Protein AF-Q3XXW0-F1 (afdb_monomer)

Organism: Enterococcus faecium (strain ATCC BAA-472 / TX0016 / DO) (NCBI:txid333849)

Solvent-accessible surface area (backbone atoms only — not comparable to full-atom values): 14722 Å² total; per-residue (Å²): 112,67,69,59,52,51,51,53,51,50,47,52,49,51,52,53,51,59,71,73,43,53,69,71,55,45,48,54,50,40,46,45,45,63,73,66,60,41,94,68,53,74,64,48,50,52,50,51,53,49,51,51,50,45,66,56,52,49,73,42,48,86,51,53,53,40,76,40,94,87,40,96,52,30,40,33,39,80,73,38,35,37,38,54,45,72,50,100,80,70,26,44,37,36,21,41,35,65,72,49,75,48,84,87,55,83,72,75,69,42,67,37,39,40,35,30,76,89,78,33,35,35,47,61,41,50,76,50,54,54,48,51,51,36,36,34,75,67,69,57,41,36,51,72,67,57,53,52,53,48,51,53,52,50,39,46,34,56,54,49,36,43,75,76,64,32,45,71,56,95,46,56,62,53,37,89,43,49,34,75,45,78,47,77,26,92,42,65,77,49,70,70,62,52,50,53,43,46,54,52,23,75,72,34,94,62,32,42,71,46,76,77,52,100,52,32,36,40,36,41,37,62,83,67,18,35,38,36,44,30,55,47,102,81,52,28,23,31,37,42,41,34,36,45,83,44,54,34,19,55,64,61,49,38,69,76,40,54,78,57,40,65,61,70,48,70,85,129

Foldseek 3Di:
DVVVVVLVVVLVVLLVCLVVDDQVVLLVVCCQCPVVVHDDDPSSVLSSVVSNVCLLLVLLVVQPWDQDPVDSQWIDGVFWIWGWDQDPNRWIWIWIGGQWPDPVDDDDTHRFWTADSPVLEIEGDQVSVLVVLCCVQAVVRDDLVSLVVVLVSVLVSVVSSVVSVHDYPDHLSHLPWWDWDKDWAPDADDPVLVVLLCVVQVVDPQWDWDDPDPFWIKIAHHPRWIKIWGQDPVRITMITTTPDGGRDGNSRVCSVVVSCSVSHDHDD

Nearest PDB structures (foldseek):
  3c6k-assembly1_A  TM=5.118E-01  e=8.379E-02  Homo sapiens
  3c6m-assembly1_B  TM=4.855E-01  e=1.037E-01  Homo sapiens
  3c6k-assembly1_B  TM=5.220E-01  e=1.764E-01  Homo sapiens
  3c6k-assembly2_D  TM=5.175E-01  e=1.673E-01  Homo sapiens
  3c6k-assembly2_C  TM=4.961E-01  e=2.848E-01  Homo sapiens

Mean predicted aligned error: 6.27 Å

Radius of gyration: 22.6 Å; Cα contacts (8 Å, |Δi|>4): 428; chains: 1; bounding box: 58×38×69 Å

Structure (mmCIF, N/CA/C/O backbone):
data_AF-Q3XXW0-F1
#
_entry.id   AF-Q3XXW0-F1
#
loop_
_atom_site.group_PDB
_atom_site.id
_atom_site.type_symbol
_atom_site.label_atom_id
_atom_site.label_alt_id
_atom_site.label_comp_id
_atom_site.label_asym_id
_atom_site.label_entity_id
_atom_site.label_seq_id
_atom_site.pdbx_PDB_ins_code
_atom_site.Cartn_x
_atom_site.Cartn_y
_atom_site.Cartn_z
_atom_site.occupancy
_atom_site.B_iso_or_equiv
_atom_site.auth_seq_id
_atom_site.auth_comp_id
_atom_site.auth_asym_id
_atom_site.auth_atom_id
_atom_site.pdbx_PDB_model_num
ATOM 1 N N . MET A 1 1 ? 33.401 11.720 -34.531 1.00 59.56 1 MET A N 1
ATOM 2 C CA . MET A 1 1 ? 32.291 12.559 -35.043 1.00 59.56 1 MET A CA 1
ATOM 3 C C . MET A 1 1 ? 31.162 11.710 -35.613 1.00 59.56 1 MET A C 1
ATOM 5 O O . MET A 1 1 ? 30.041 11.933 -35.193 1.00 59.56 1 MET A O 1
ATOM 9 N N . ILE A 1 2 ? 31.424 10.728 -36.491 1.00 62.56 2 ILE A N 1
ATOM 10 C CA . ILE A 1 2 ? 30.373 9.823 -37.010 1.00 62.56 2 ILE A CA 1
ATOM 11 C C . ILE A 1 2 ? 29.847 8.875 -35.916 1.00 62.56 2 ILE A C 1
ATOM 13 O O . ILE A 1 2 ? 28.652 8.873 -35.663 1.00 62.56 2 ILE A O 1
ATOM 17 N N . GLU A 1 3 ? 30.727 8.191 -35.178 1.00 67.12 3 GLU A N 1
ATOM 18 C CA . GLU A 1 3 ? 30.331 7.277 -34.083 1.00 67.12 3 GLU A CA 1
ATOM 19 C C . GLU A 1 3 ? 29.505 7.963 -32.978 1.00 67.12 3 GLU A C 1
ATOM 21 O O . GLU A 1 3 ? 28.575 7.384 -32.428 1.00 67.12 3 GLU A O 1
ATOM 26 N N . THR A 1 4 ? 29.808 9.227 -32.669 1.00 69.12 4 THR A N 1
ATOM 27 C CA . THR A 1 4 ? 29.069 10.018 -31.671 1.00 69.12 4 THR A CA 1
ATOM 28 C C . THR A 1 4 ? 27.653 10.348 -32.152 1.00 69.12 4 THR A C 1
ATOM 30 O O . THR A 1 4 ? 26.703 10.226 -31.389 1.00 69.12 4 THR A O 1
ATOM 33 N N . ALA A 1 5 ? 27.500 10.705 -33.431 1.00 71.38 5 ALA A N 1
ATOM 34 C CA . ALA A 1 5 ? 26.196 10.966 -34.037 1.00 71.38 5 ALA A CA 1
ATOM 35 C C . ALA A 1 5 ? 25.366 9.680 -34.209 1.00 71.38 5 ALA A C 1
ATOM 37 O O . ALA A 1 5 ? 24.144 9.712 -34.083 1.00 71.38 5 ALA A O 1
ATOM 38 N N . GLU A 1 6 ? 26.015 8.541 -34.467 1.00 70.94 6 GLU A N 1
ATOM 39 C CA . GLU A 1 6 ? 25.359 7.229 -34.520 1.00 70.94 6 GLU A CA 1
ATOM 40 C C . GLU A 1 6 ? 24.856 6.784 -33.142 1.00 70.94 6 GLU A C 1
ATOM 42 O O . GLU A 1 6 ? 23.725 6.308 -33.042 1.00 70.94 6 GLU A O 1
ATOM 47 N N . ALA A 1 7 ? 25.636 7.007 -32.079 1.00 70.88 7 ALA A N 1
ATOM 48 C CA . ALA A 1 7 ? 25.212 6.746 -30.704 1.00 70.88 7 ALA A CA 1
ATOM 49 C C . ALA A 1 7 ? 24.030 7.641 -30.282 1.00 70.88 7 ALA A C 1
ATOM 51 O O . ALA A 1 7 ? 23.041 7.146 -29.747 1.00 70.88 7 ALA A O 1
ATOM 52 N N . GLU A 1 8 ? 24.077 8.941 -30.589 1.00 73.81 8 GLU A N 1
ATOM 53 C CA . GLU A 1 8 ? 22.964 9.863 -30.313 1.00 73.81 8 GLU A CA 1
ATOM 54 C C . GLU A 1 8 ? 21.689 9.494 -31.088 1.00 73.81 8 GLU A C 1
ATOM 56 O O . GLU A 1 8 ? 20.580 9.558 -30.549 1.00 73.81 8 GLU A O 1
ATOM 61 N N . LEU A 1 9 ? 21.826 9.078 -32.352 1.00 75.06 9 LEU A N 1
ATOM 62 C CA . LEU A 1 9 ? 20.697 8.630 -33.165 1.00 75.06 9 LEU A CA 1
ATOM 63 C C . LEU A 1 9 ? 20.105 7.315 -32.640 1.00 75.06 9 LEU A C 1
ATOM 65 O O . LEU A 1 9 ? 18.882 7.160 -32.645 1.00 75.06 9 LEU A O 1
ATOM 69 N N . ALA A 1 10 ? 20.943 6.383 -32.183 1.00 75.12 10 ALA A N 1
ATOM 70 C CA . ALA A 1 10 ? 20.501 5.148 -31.542 1.00 75.12 10 ALA A CA 1
ATOM 71 C C . ALA A 1 10 ? 19.725 5.436 -30.246 1.00 75.12 10 ALA A C 1
ATOM 73 O O . ALA A 1 10 ? 18.640 4.891 -30.058 1.00 75.12 10 ALA A O 1
ATOM 74 N N . ASP A 1 11 ? 20.198 6.375 -29.423 1.00 78.31 11 ASP A N 1
ATOM 75 C CA . ASP A 1 11 ? 19.511 6.818 -28.201 1.00 78.31 11 ASP A CA 1
ATOM 76 C C . ASP A 1 11 ? 18.164 7.497 -28.479 1.00 78.31 11 ASP A C 1
ATOM 78 O O . ASP A 1 11 ? 17.213 7.369 -27.703 1.00 78.31 11 ASP A O 1
ATOM 82 N N . LEU A 1 12 ? 18.063 8.267 -29.565 1.00 79.19 12 LEU A N 1
ATOM 83 C CA . LEU A 1 12 ? 16.797 8.875 -29.984 1.00 79.19 12 LEU A CA 1
ATOM 84 C C . LEU A 1 12 ? 15.800 7.827 -30.481 1.00 79.19 12 LEU A C 1
ATOM 86 O O . LEU A 1 12 ? 14.616 7.921 -30.159 1.00 79.19 12 LEU A O 1
ATOM 90 N N . ARG A 1 13 ? 16.271 6.827 -31.235 1.00 79.00 13 ARG A N 1
ATOM 91 C CA . ARG A 1 13 ? 15.440 5.705 -31.691 1.00 79.00 13 ARG A CA 1
ATOM 92 C C . ARG A 1 13 ? 14.937 4.886 -30.512 1.00 79.00 13 ARG A C 1
ATOM 94 O O . ARG A 1 13 ? 13.734 4.736 -30.376 1.00 79.00 13 ARG A O 1
ATOM 101 N N . MET A 1 14 ? 15.829 4.500 -29.604 1.00 80.94 14 MET A N 1
ATOM 102 C CA . MET A 1 14 ? 15.465 3.745 -28.409 1.00 80.94 14 MET A CA 1
ATOM 103 C C . MET A 1 14 ? 14.415 4.471 -27.565 1.00 80.94 14 MET A C 1
ATOM 105 O O . MET A 1 14 ? 13.436 3.867 -27.148 1.00 80.94 14 MET A O 1
ATOM 109 N N . ARG A 1 15 ? 14.573 5.780 -27.334 1.00 80.12 15 ARG A N 1
ATOM 110 C CA . ARG A 1 15 ? 13.571 6.559 -26.588 1.00 80.12 15 ARG A CA 1
ATOM 111 C C . ARG A 1 15 ? 12.221 6.595 -27.285 1.00 80.12 15 ARG A C 1
ATOM 113 O O . ARG A 1 15 ? 11.202 6.490 -26.614 1.00 80.12 15 ARG A O 1
ATOM 120 N N . LYS A 1 16 ? 12.213 6.752 -28.608 1.00 82.62 16 LYS A N 1
ATOM 121 C CA . LYS A 1 16 ? 10.976 6.698 -29.383 1.00 82.62 16 LYS A CA 1
ATOM 122 C C . LYS A 1 16 ? 10.308 5.329 -29.234 1.00 82.62 16 LYS A C 1
ATOM 124 O O . LYS A 1 16 ? 9.120 5.284 -28.939 1.00 82.62 16 LYS A O 1
ATOM 129 N N . ASP A 1 17 ? 11.078 4.258 -29.377 1.00 83.19 17 ASP A N 1
ATOM 130 C CA . ASP A 1 17 ? 10.570 2.893 -29.271 1.00 83.19 17 ASP A CA 1
ATOM 131 C C . ASP A 1 17 ? 9.980 2.647 -27.871 1.00 83.19 17 ASP A C 1
ATOM 133 O O . ASP A 1 17 ? 8.849 2.196 -27.764 1.00 83.19 17 ASP A O 1
ATOM 137 N N . LEU A 1 18 ? 10.665 3.070 -26.799 1.00 86.88 18 LEU A N 1
ATOM 138 C CA . LEU A 1 18 ? 10.171 2.950 -25.419 1.00 86.88 18 LEU A CA 1
ATOM 139 C C . LEU A 1 18 ? 8.874 3.731 -25.146 1.00 86.88 18 LEU A C 1
ATOM 141 O O . LEU A 1 18 ? 8.065 3.285 -24.340 1.00 86.88 18 LEU A O 1
ATOM 145 N N . ILE A 1 19 ? 8.671 4.888 -25.786 1.00 84.12 19 ILE A N 1
ATOM 146 C CA . ILE A 1 19 ? 7.424 5.669 -25.662 1.00 84.12 19 ILE A CA 1
ATOM 147 C C . ILE A 1 19 ? 6.246 4.935 -26.307 1.00 84.12 19 ILE A C 1
ATOM 149 O O . ILE A 1 19 ? 5.112 5.056 -25.846 1.00 84.12 19 ILE A O 1
ATOM 153 N N . GLU A 1 20 ? 6.507 4.238 -27.411 1.00 86.12 20 GLU A N 1
ATOM 154 C CA . GLU A 1 20 ? 5.498 3.510 -28.180 1.00 86.12 20 GLU A CA 1
ATOM 155 C C . GLU A 1 20 ? 5.258 2.094 -27.624 1.00 86.12 20 GLU A C 1
ATOM 157 O O . GLU A 1 20 ? 4.250 1.476 -27.971 1.00 86.12 20 GLU A O 1
ATOM 162 N N . SER A 1 21 ? 6.146 1.613 -26.747 1.00 88.38 21 SER A N 1
ATOM 163 C CA . SER A 1 21 ? 6.075 0.290 -26.136 1.00 88.38 21 SER A CA 1
ATOM 164 C C . SER A 1 21 ? 4.887 0.118 -25.191 1.00 88.38 21 SER A C 1
ATOM 166 O O . SER A 1 21 ? 4.587 0.976 -24.358 1.00 88.38 21 SER A O 1
ATOM 168 N N . ASP A 1 22 ? 4.260 -1.053 -25.257 1.00 91.56 22 ASP A N 1
ATOM 169 C CA . ASP A 1 22 ? 3.375 -1.526 -24.199 1.00 91.56 22 ASP A CA 1
ATOM 170 C C . ASP A 1 22 ? 4.163 -2.134 -23.023 1.00 91.56 22 ASP A C 1
ATOM 172 O O . ASP A 1 22 ? 5.391 -2.260 -23.045 1.00 91.56 22 ASP A O 1
ATOM 176 N N . PHE A 1 23 ? 3.459 -2.487 -21.944 1.00 94.06 23 PHE A N 1
ATOM 177 C CA . PHE A 1 23 ? 4.113 -3.014 -20.747 1.00 94.06 23 PHE A CA 1
ATOM 178 C C . PHE A 1 23 ? 4.921 -4.308 -21.000 1.00 94.06 23 PHE A C 1
ATOM 180 O O . PHE A 1 23 ? 6.062 -4.364 -20.544 1.00 94.06 23 PHE A O 1
ATOM 187 N N . PRO A 1 24 ? 4.422 -5.318 -21.745 1.00 95.31 24 PRO A N 1
ATOM 188 C CA . PRO A 1 24 ? 5.228 -6.479 -22.133 1.00 95.31 24 PRO A CA 1
ATOM 189 C C . PRO A 1 24 ? 6.547 -6.127 -22.834 1.00 95.31 24 PRO A C 1
ATOM 191 O O . PRO A 1 24 ? 7.583 -6.695 -22.497 1.00 95.31 24 PRO A O 1
ATOM 194 N N . GLN A 1 25 ? 6.538 -5.166 -23.760 1.00 95.06 25 GLN A N 1
ATOM 195 C CA . GLN A 1 25 ? 7.753 -4.722 -24.455 1.00 95.06 25 GLN A CA 1
ATOM 196 C C . GLN A 1 25 ? 8.727 -3.984 -23.524 1.00 95.06 25 GLN A C 1
ATOM 198 O O . GLN A 1 25 ? 9.949 -4.133 -23.637 1.00 95.06 25 GLN A O 1
ATOM 203 N N . LEU A 1 26 ? 8.202 -3.201 -22.576 1.00 95.75 26 LEU A N 1
ATOM 204 C CA . LEU A 1 26 ? 9.014 -2.581 -21.528 1.00 95.75 26 LEU A CA 1
ATOM 205 C C . LEU A 1 26 ? 9.624 -3.631 -20.592 1.00 95.75 26 LEU A C 1
ATOM 207 O O . LEU A 1 26 ? 10.779 -3.483 -20.205 1.00 95.75 26 LEU A O 1
ATOM 211 N N . LEU A 1 27 ? 8.888 -4.695 -20.262 1.00 96.44 27 LEU A N 1
ATOM 212 C CA . LEU A 1 27 ? 9.376 -5.805 -19.442 1.00 96.44 27 LEU A CA 1
ATOM 213 C C . LEU A 1 27 ? 10.477 -6.601 -20.152 1.00 96.44 27 LEU A C 1
ATOM 215 O O . LEU A 1 27 ? 11.505 -6.870 -19.541 1.00 96.44 27 LEU A O 1
ATOM 219 N N . GLU A 1 28 ? 10.318 -6.900 -21.443 1.00 95.69 28 GLU A N 1
ATOM 220 C CA . GLU A 1 28 ? 11.372 -7.527 -22.258 1.00 95.69 28 GLU A CA 1
ATOM 221 C C . GLU A 1 28 ? 12.634 -6.653 -22.303 1.00 95.69 28 GLU A C 1
ATOM 223 O O . GLU A 1 28 ? 13.753 -7.133 -22.121 1.00 95.69 28 GLU A O 1
ATOM 228 N N . SER A 1 29 ? 12.461 -5.340 -22.476 1.00 94.81 29 SER A N 1
ATOM 229 C CA . SER A 1 29 ? 13.576 -4.390 -22.436 1.00 94.81 29 SER A CA 1
ATOM 230 C C . SER A 1 29 ? 14.241 -4.348 -21.055 1.00 94.81 29 SER A C 1
ATOM 232 O O . SER A 1 29 ? 15.465 -4.242 -20.962 1.00 94.81 29 SER A O 1
ATOM 234 N N . TYR A 1 30 ? 13.454 -4.439 -19.980 1.00 95.75 30 TYR A N 1
ATOM 235 C CA . TYR A 1 30 ? 13.954 -4.480 -18.609 1.00 95.75 30 TYR A CA 1
ATOM 236 C C . TYR A 1 30 ? 14.794 -5.733 -18.356 1.00 95.75 30 TYR A C 1
ATOM 238 O O . TYR A 1 30 ? 15.921 -5.624 -17.874 1.00 95.75 30 TYR A O 1
ATOM 246 N N . ASP A 1 31 ? 14.284 -6.904 -18.736 1.00 95.81 31 ASP A N 1
ATOM 247 C CA . ASP A 1 31 ? 15.007 -8.171 -18.638 1.00 95.81 31 ASP A CA 1
ATOM 248 C C . ASP A 1 31 ? 16.344 -8.103 -19.383 1.00 95.81 31 ASP A C 1
ATOM 250 O O . ASP A 1 31 ? 17.412 -8.350 -18.823 1.00 95.81 31 ASP A O 1
ATOM 254 N N . ARG A 1 32 ? 16.306 -7.643 -20.631 1.00 95.00 32 ARG A N 1
ATOM 255 C CA . ARG A 1 32 ? 17.482 -7.542 -21.488 1.00 95.00 32 ARG A CA 1
ATOM 256 C C . ARG A 1 32 ? 18.563 -6.613 -20.927 1.00 95.00 32 ARG A C 1
ATOM 258 O O . ARG A 1 32 ? 19.724 -6.998 -20.813 1.00 95.00 32 ARG A O 1
ATOM 265 N N . PHE A 1 33 ? 18.202 -5.374 -20.604 1.00 94.44 33 PHE A N 1
ATOM 266 C CA . PHE A 1 33 ? 19.184 -4.321 -20.324 1.00 94.44 33 PHE A CA 1
ATOM 267 C C . PHE A 1 33 ? 19.473 -4.106 -18.838 1.00 94.44 33 PHE A C 1
ATOM 269 O O . PHE A 1 33 ? 20.517 -3.548 -18.494 1.00 94.44 33 PHE A O 1
ATOM 276 N N . ILE A 1 34 ? 18.552 -4.488 -17.951 1.00 94.62 34 ILE A N 1
ATOM 277 C CA . ILE A 1 34 ? 18.710 -4.304 -16.505 1.00 94.62 34 ILE A CA 1
ATOM 278 C C . ILE A 1 34 ? 19.104 -5.618 -15.833 1.00 94.62 34 ILE A C 1
ATOM 280 O O . ILE A 1 34 ? 20.075 -5.616 -15.083 1.00 94.62 34 ILE A O 1
ATOM 284 N N . LEU A 1 35 ? 18.395 -6.721 -16.106 1.00 94.31 35 LEU A N 1
ATOM 285 C CA . LEU A 1 35 ? 18.658 -8.009 -15.447 1.00 94.31 35 LEU A CA 1
ATOM 286 C C . LEU A 1 35 ? 19.848 -8.747 -16.072 1.00 94.31 35 LEU A C 1
ATOM 288 O O . LEU A 1 35 ? 20.744 -9.180 -15.355 1.00 94.31 35 LEU A O 1
ATOM 292 N N . ASN A 1 36 ? 19.891 -8.833 -17.403 1.00 94.75 36 ASN A N 1
ATOM 293 C CA . ASN A 1 36 ? 20.970 -9.498 -18.142 1.00 94.75 36 ASN A CA 1
ATOM 294 C C . ASN A 1 36 ? 22.166 -8.579 -18.452 1.00 94.75 36 ASN A C 1
ATOM 296 O O . ASN A 1 36 ? 23.120 -9.006 -19.103 1.00 94.75 36 ASN A O 1
ATOM 300 N N . GLU A 1 37 ? 22.115 -7.323 -17.994 1.00 91.12 37 GLU A N 1
ATOM 301 C CA . GLU A 1 37 ? 23.171 -6.313 -18.146 1.00 91.12 37 GLU A CA 1
ATOM 302 C C . GLU A 1 37 ? 23.670 -6.128 -19.594 1.00 91.12 37 GLU A C 1
ATOM 304 O O . GLU A 1 37 ? 24.845 -5.821 -19.828 1.00 91.12 37 GLU A O 1
ATOM 309 N N . GLU A 1 38 ? 22.792 -6.290 -20.594 1.00 92.25 38 GLU A N 1
ATOM 310 C CA . GLU A 1 38 ? 23.179 -6.003 -21.973 1.00 92.25 38 GLU A CA 1
ATOM 311 C C . GLU A 1 38 ? 23.585 -4.528 -22.150 1.00 92.25 38 GLU A C 1
ATOM 313 O O . GLU A 1 38 ? 23.004 -3.636 -21.519 1.00 92.25 38 GLU A O 1
ATOM 318 N N . PRO A 1 39 ? 24.550 -4.230 -23.046 1.00 88.69 39 PRO A N 1
ATOM 319 C CA . PRO A 1 39 ? 24.993 -2.865 -23.279 1.00 88.69 39 PRO A CA 1
ATOM 320 C C . PRO A 1 39 ? 23.841 -1.936 -23.677 1.00 88.69 39 PRO A C 1
ATOM 322 O O . PRO A 1 39 ? 23.173 -2.127 -24.692 1.00 88.69 39 PRO A O 1
ATOM 325 N N . ILE A 1 40 ? 23.669 -0.882 -22.888 1.00 87.81 40 ILE A N 1
ATOM 326 C CA . ILE A 1 40 ? 22.690 0.185 -23.077 1.00 87.81 40 ILE A CA 1
ATOM 327 C C . ILE A 1 40 ? 23.346 1.510 -22.688 1.00 87.81 40 ILE A C 1
ATOM 329 O O . ILE A 1 40 ? 24.187 1.562 -21.786 1.00 87.81 40 ILE A O 1
ATOM 333 N N . SER A 1 41 ? 22.985 2.602 -23.355 1.00 86.56 41 SER A N 1
ATOM 334 C CA . SER A 1 41 ? 23.446 3.925 -22.938 1.00 86.56 41 SER A CA 1
ATOM 335 C C . SER A 1 41 ? 22.855 4.314 -21.580 1.00 86.56 41 SER A C 1
ATOM 337 O O . SER A 1 41 ? 21.763 3.889 -21.196 1.00 86.56 41 SER A O 1
ATOM 339 N N . THR A 1 42 ? 23.544 5.193 -20.849 1.00 86.56 42 THR A N 1
ATOM 340 C CA . THR A 1 42 ? 23.033 5.734 -19.578 1.00 86.56 42 THR A CA 1
ATOM 341 C C . THR A 1 42 ? 21.668 6.405 -19.754 1.00 86.56 42 THR A C 1
ATOM 343 O O . THR A 1 42 ? 20.794 6.277 -18.895 1.00 86.56 42 THR A O 1
ATOM 346 N N . ILE A 1 43 ? 21.470 7.098 -20.881 1.00 84.94 43 ILE A N 1
ATOM 347 C CA . ILE A 1 43 ? 20.212 7.777 -21.204 1.00 84.94 43 ILE A CA 1
ATOM 348 C C . ILE A 1 43 ? 19.122 6.743 -21.486 1.00 84.94 43 ILE A C 1
ATOM 350 O O . ILE A 1 43 ? 18.047 6.841 -20.902 1.00 84.94 43 ILE A O 1
ATOM 354 N N . GLY A 1 44 ? 19.409 5.729 -22.308 1.00 87.94 44 GLY A N 1
ATOM 355 C CA . GLY A 1 44 ? 18.480 4.641 -22.609 1.00 87.94 44 GLY A CA 1
ATOM 356 C C . GLY A 1 44 ? 18.036 3.898 -21.351 1.00 87.94 44 GLY A C 1
ATOM 357 O O . GLY A 1 44 ? 16.840 3.707 -21.146 1.00 87.94 44 GLY A O 1
ATOM 358 N N . LYS A 1 45 ? 18.979 3.573 -20.454 1.00 90.75 45 LYS A N 1
ATOM 359 C CA . LYS A 1 45 ? 18.688 2.950 -19.153 1.00 90.75 45 LYS A CA 1
ATOM 360 C C . LYS A 1 45 ? 17.772 3.825 -18.302 1.00 90.75 45 LYS A C 1
ATOM 362 O O . LYS A 1 45 ? 16.780 3.341 -17.770 1.00 90.75 45 LYS A O 1
ATOM 367 N N . THR A 1 46 ? 18.076 5.119 -18.210 1.00 89.94 46 THR A N 1
ATOM 368 C CA . THR A 1 46 ? 17.258 6.077 -17.450 1.00 89.94 46 THR A CA 1
ATOM 369 C C . THR A 1 46 ? 15.841 6.177 -18.019 1.00 89.94 46 THR A C 1
ATOM 371 O O . THR A 1 46 ? 14.879 6.131 -17.258 1.00 89.94 46 THR A O 1
ATOM 374 N N . SER A 1 47 ? 15.700 6.263 -19.346 1.00 90.44 47 SER A N 1
ATOM 375 C CA . SER A 1 47 ? 14.396 6.313 -20.012 1.00 90.44 47 SER A CA 1
ATOM 376 C C . SER A 1 47 ? 13.604 5.021 -19.838 1.00 90.44 47 SER A C 1
ATOM 378 O O . SER A 1 47 ? 12.420 5.086 -19.535 1.00 90.44 47 SER A O 1
ATOM 380 N N . LEU A 1 48 ? 14.238 3.853 -19.973 1.00 93.50 48 LEU A N 1
ATOM 381 C CA . LEU A 1 48 ? 13.582 2.563 -19.753 1.00 93.50 48 LEU A CA 1
ATOM 382 C C . LEU A 1 48 ? 12.990 2.478 -18.345 1.00 93.50 48 LEU A C 1
ATOM 384 O O . LEU A 1 48 ? 11.808 2.177 -18.197 1.00 93.50 48 LEU A O 1
ATOM 388 N N . ILE A 1 49 ? 13.787 2.805 -17.324 1.00 94.25 49 ILE A N 1
ATOM 389 C CA . ILE A 1 49 ? 13.328 2.805 -15.932 1.00 94.25 49 ILE A CA 1
ATOM 390 C C . ILE A 1 49 ? 12.180 3.805 -15.751 1.00 94.25 49 ILE A C 1
ATOM 392 O O . ILE A 1 49 ? 11.173 3.473 -15.139 1.00 94.25 49 ILE A O 1
ATOM 396 N N . GLU A 1 50 ? 12.297 5.009 -16.3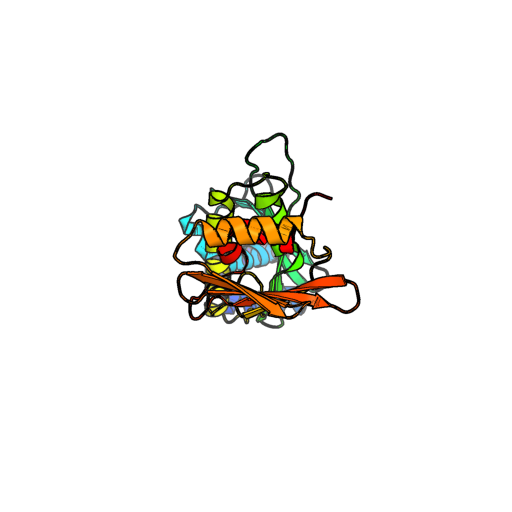11 1.00 92.69 50 GLU A N 1
ATOM 397 C CA . GLU A 1 50 ? 11.251 6.032 -16.238 1.00 92.69 50 GLU A CA 1
ATOM 398 C C . GLU A 1 50 ? 9.920 5.567 -16.841 1.00 92.69 50 GLU A C 1
ATOM 400 O O . GLU A 1 50 ? 8.885 5.705 -16.187 1.00 92.69 50 GLU A O 1
ATOM 405 N N . TYR A 1 51 ? 9.926 5.009 -18.056 1.00 93.19 51 TYR A N 1
ATOM 406 C CA . TYR A 1 51 ? 8.705 4.531 -18.712 1.00 93.19 51 TYR A CA 1
ATOM 407 C C . TYR A 1 51 ? 8.112 3.319 -17.996 1.00 93.19 51 TYR A C 1
ATOM 409 O O . TYR A 1 51 ? 6.899 3.260 -17.795 1.00 93.19 51 TYR A O 1
ATOM 417 N N . PHE A 1 52 ? 8.959 2.397 -17.534 1.00 95.56 52 PHE A N 1
ATOM 418 C CA . PHE A 1 52 ? 8.522 1.256 -16.735 1.00 95.56 52 PHE A CA 1
ATOM 419 C C . PHE A 1 52 ? 7.848 1.718 -15.435 1.00 95.56 52 PHE A C 1
ATOM 421 O O . PHE A 1 52 ? 6.741 1.293 -15.103 1.00 95.56 52 PHE A O 1
ATOM 428 N N . THR A 1 53 ? 8.472 2.660 -14.724 1.00 95.94 53 THR A N 1
ATOM 429 C CA . THR A 1 53 ? 7.895 3.288 -13.537 1.00 95.94 53 THR A CA 1
ATOM 430 C C . THR A 1 53 ? 6.583 4.010 -13.851 1.00 95.94 53 THR A C 1
ATOM 432 O 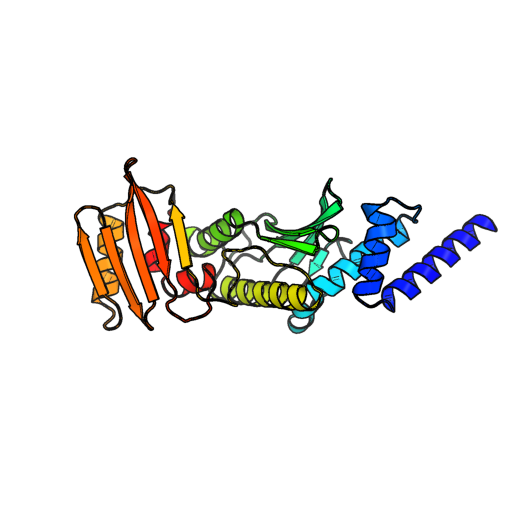O . THR A 1 53 ? 5.619 3.879 -13.095 1.00 95.94 53 THR A O 1
ATOM 435 N N . TYR A 1 54 ? 6.513 4.759 -14.951 1.00 95.62 54 TYR A N 1
ATOM 436 C CA . TYR A 1 54 ? 5.292 5.452 -15.353 1.00 95.62 54 TYR A CA 1
ATOM 437 C C . TYR A 1 54 ? 4.131 4.479 -15.586 1.00 95.62 54 TYR A C 1
ATOM 439 O O . TYR A 1 54 ? 3.036 4.722 -15.082 1.00 95.62 54 TYR A O 1
ATOM 447 N N . GLU A 1 55 ? 4.354 3.359 -16.279 1.00 95.75 55 GLU A N 1
ATOM 448 C CA . GLU A 1 55 ? 3.295 2.371 -16.519 1.00 95.75 55 GLU A CA 1
ATOM 449 C C . GLU A 1 55 ? 2.768 1.746 -15.221 1.00 95.75 55 GLU A C 1
ATOM 451 O O . GLU A 1 55 ? 1.560 1.530 -15.104 1.00 95.75 55 GLU A O 1
ATOM 456 N N . LEU A 1 56 ? 3.622 1.550 -14.208 1.00 97.00 56 LEU A N 1
ATOM 457 C CA . LEU A 1 56 ? 3.191 1.130 -12.869 1.00 97.00 56 LEU A CA 1
ATOM 458 C C . LEU A 1 56 ? 2.369 2.213 -12.151 1.00 97.00 56 LEU A C 1
ATOM 460 O O . LEU A 1 56 ? 1.384 1.902 -11.481 1.00 97.00 56 LEU A O 1
ATOM 464 N N . LEU A 1 57 ? 2.754 3.486 -12.289 1.00 97.44 57 LEU A N 1
ATOM 465 C CA . LEU A 1 57 ? 2.133 4.621 -11.593 1.00 97.44 57 LEU A CA 1
ATOM 466 C C . LEU A 1 57 ? 0.919 5.220 -12.315 1.00 97.44 57 LEU A C 1
ATOM 468 O O . LEU A 1 57 ? 0.194 6.027 -11.730 1.00 97.44 57 LEU A O 1
ATOM 472 N N . LYS A 1 58 ? 0.656 4.803 -13.554 1.00 96.38 58 LYS A N 1
ATOM 473 C CA . LYS A 1 58 ? -0.391 5.306 -14.455 1.00 96.38 58 LYS A CA 1
ATOM 474 C C . LYS A 1 58 ? -1.774 5.532 -13.824 1.00 96.38 58 LYS A C 1
ATOM 476 O O . LYS A 1 58 ? -2.409 6.524 -14.197 1.00 96.38 58 LYS A O 1
ATOM 481 N N . PRO A 1 59 ? -2.265 4.717 -12.866 1.00 97.38 59 PRO A N 1
ATOM 482 C CA . PRO A 1 59 ? -3.540 4.988 -12.197 1.00 97.38 59 PRO A CA 1
ATOM 483 C C . PRO A 1 59 ? -3.604 6.340 -11.476 1.00 97.38 59 PRO A C 1
ATOM 485 O O . PRO A 1 59 ? -4.689 6.887 -11.310 1.00 97.38 59 PRO A O 1
ATOM 488 N N . LEU A 1 60 ? -2.464 6.910 -11.077 1.00 97.94 60 LEU A N 1
ATOM 489 C CA . LEU A 1 60 ? -2.396 8.197 -10.378 1.00 97.94 60 LEU A CA 1
ATOM 490 C C . LEU A 1 60 ? -2.584 9.407 -11.300 1.00 97.94 60 LEU A C 1
ATOM 492 O O . LEU A 1 60 ? -2.650 10.538 -10.817 1.00 97.94 60 LEU A O 1
ATOM 496 N N . ASN A 1 61 ? -2.690 9.207 -12.617 1.00 97.12 61 ASN A N 1
ATOM 497 C CA . ASN A 1 61 ? -2.986 10.287 -13.561 1.00 97.12 61 ASN A CA 1
ATOM 498 C C . ASN A 1 61 ? -4.278 11.040 -13.197 1.00 97.12 61 ASN A C 1
ATOM 500 O O . ASN A 1 61 ? -4.375 12.247 -13.415 1.00 97.12 61 ASN A O 1
ATOM 504 N N . ASP A 1 62 ? -5.247 10.369 -12.568 1.00 95.75 62 ASP A N 1
ATOM 505 C CA . ASP A 1 62 ? -6.504 10.988 -12.137 1.00 95.75 62 ASP A CA 1
ATOM 506 C C . ASP A 1 62 ? -6.331 12.056 -11.032 1.00 95.75 62 ASP A C 1
ATOM 508 O O . ASP A 1 62 ? -7.139 12.985 -10.919 1.00 95.75 62 ASP A O 1
ATOM 512 N N . ILE A 1 63 ? -5.233 11.989 -10.273 1.00 96.06 63 ILE A N 1
ATOM 513 C CA . ILE A 1 63 ? -4.819 12.986 -9.277 1.00 96.06 63 ILE A CA 1
ATOM 514 C C . ILE A 1 63 ? -3.636 13.841 -9.746 1.00 96.06 63 ILE A C 1
ATOM 516 O O . ILE A 1 63 ? -2.999 14.510 -8.928 1.00 96.06 63 ILE A O 1
ATOM 520 N N . GLY A 1 64 ? -3.382 13.869 -11.056 1.00 96.38 64 GLY A N 1
ATOM 521 C CA . GLY A 1 64 ? -2.371 14.720 -11.680 1.00 96.38 64 GLY A CA 1
ATOM 522 C C . GLY A 1 64 ? -0.950 14.208 -11.484 1.00 96.38 64 GLY A C 1
ATOM 523 O O . GLY A 1 64 ? -0.106 14.966 -11.020 1.00 96.38 64 GLY A O 1
ATOM 524 N N . LEU A 1 65 ? -0.708 12.930 -11.790 1.00 97.12 65 LEU A N 1
ATOM 525 C CA . LEU A 1 65 ? 0.643 12.381 -11.871 1.00 97.12 65 LEU A CA 1
ATOM 526 C C . LEU A 1 65 ? 1.471 13.152 -12.909 1.00 97.12 65 LEU A C 1
ATOM 528 O O . LEU A 1 65 ? 1.119 13.208 -14.084 1.00 97.12 65 LEU A O 1
ATOM 532 N N . GLU A 1 66 ? 2.590 13.713 -12.473 1.00 95.69 66 GLU A N 1
ATOM 533 C CA . GLU A 1 66 ? 3.537 14.423 -13.325 1.00 95.69 66 GLU A CA 1
ATOM 534 C C . GLU A 1 66 ? 4.972 14.165 -12.872 1.00 95.69 66 GLU A C 1
ATOM 536 O O . GLU A 1 66 ? 5.241 13.902 -11.696 1.00 95.69 66 GLU A O 1
ATOM 541 N N . ARG A 1 67 ? 5.922 14.240 -13.802 1.00 92.38 67 ARG A N 1
ATOM 542 C CA . ARG A 1 67 ? 7.338 14.136 -13.457 1.00 92.38 67 ARG A CA 1
ATOM 543 C C . ARG A 1 67 ? 7.789 15.409 -12.743 1.00 92.38 67 ARG A C 1
ATOM 545 O O . ARG A 1 67 ? 7.436 16.517 -13.138 1.00 92.38 67 ARG A O 1
ATOM 552 N N . SER A 1 68 ? 8.599 15.265 -11.699 1.00 89.56 68 SER A N 1
ATOM 553 C CA . SER A 1 68 ? 9.170 16.413 -11.001 1.00 89.56 68 SER A CA 1
ATOM 554 C C . SER A 1 68 ? 10.192 17.145 -11.873 1.00 89.56 68 SER A C 1
ATOM 556 O O . SER A 1 68 ? 11.146 16.554 -12.365 1.00 89.56 68 SER A O 1
ATOM 558 N N . ASN A 1 69 ? 10.067 18.470 -11.965 1.00 82.00 69 ASN A N 1
ATOM 559 C CA . ASN A 1 69 ? 11.048 19.318 -12.657 1.00 82.00 69 ASN A CA 1
ATOM 560 C C . ASN A 1 69 ? 12.379 19.473 -11.896 1.00 82.00 69 ASN A C 1
ATOM 562 O O . ASN A 1 69 ? 13.331 20.030 -12.434 1.00 82.00 69 ASN A O 1
ATOM 566 N N . SER A 1 70 ? 12.436 19.052 -10.628 1.00 77.19 70 SER A N 1
ATOM 567 C CA . SER A 1 70 ? 13.594 19.260 -9.745 1.00 77.19 70 SER A CA 1
ATOM 568 C C . SER A 1 70 ? 14.417 17.999 -9.478 1.00 77.19 70 SER A C 1
ATOM 570 O O . SER A 1 70 ? 15.521 18.113 -8.957 1.00 77.19 70 SER A O 1
ATOM 572 N N . ALA A 1 71 ? 13.877 16.815 -9.771 1.00 81.88 71 ALA A N 1
ATOM 573 C CA . ALA A 1 71 ? 14.512 15.528 -9.497 1.00 81.88 71 ALA A CA 1
ATOM 574 C C . ALA A 1 71 ? 14.060 14.508 -10.550 1.00 81.88 71 ALA A C 1
ATOM 576 O O . ALA A 1 71 ? 12.861 14.363 -10.791 1.00 81.88 71 ALA A O 1
ATOM 577 N N . TYR A 1 72 ? 15.018 13.844 -11.200 1.00 78.94 72 TYR A N 1
ATOM 578 C CA . TYR A 1 72 ? 14.757 12.967 -12.348 1.00 78.94 72 TYR A CA 1
ATOM 579 C C . TYR A 1 72 ? 14.057 11.656 -11.974 1.00 78.94 72 TYR A C 1
ATOM 581 O O . TYR A 1 72 ? 13.439 11.048 -12.846 1.00 78.94 72 TYR A O 1
ATOM 589 N N . ASP A 1 73 ? 14.145 11.269 -10.706 1.00 89.75 73 ASP A N 1
ATOM 590 C CA . ASP A 1 73 ? 13.677 10.040 -10.064 1.00 89.75 73 ASP A CA 1
ATOM 591 C C . ASP A 1 73 ? 12.437 10.264 -9.176 1.00 89.75 73 ASP A C 1
ATOM 593 O O . ASP A 1 73 ? 12.088 9.433 -8.335 1.00 89.75 73 ASP A O 1
ATOM 597 N N . THR A 1 74 ? 11.751 11.396 -9.362 1.00 94.62 74 THR A N 1
ATOM 598 C CA . THR A 1 74 ? 10.559 11.751 -8.589 1.00 94.62 74 THR A CA 1
ATOM 599 C C . THR A 1 74 ? 9.356 11.992 -9.490 1.00 94.62 74 THR A C 1
ATOM 601 O O . THR A 1 74 ? 9.376 12.847 -10.379 1.00 94.62 74 THR A O 1
ATOM 604 N N . TRP A 1 75 ? 8.253 11.325 -9.164 1.00 96.38 75 TRP A N 1
ATOM 605 C CA . TRP A 1 75 ? 6.913 11.649 -9.639 1.00 96.38 75 TRP A CA 1
ATOM 606 C C . TRP A 1 75 ? 6.137 12.417 -8.569 1.00 96.38 75 TRP A C 1
ATOM 608 O O . TRP A 1 75 ? 6.325 12.217 -7.368 1.00 96.38 75 TRP A O 1
ATOM 618 N N . LYS A 1 76 ? 5.258 13.318 -8.992 1.00 95.75 76 LYS A N 1
ATOM 619 C CA . LYS A 1 76 ? 4.430 14.156 -8.123 1.00 95.75 76 LYS A CA 1
ATOM 620 C C . LYS A 1 76 ? 2.967 13.981 -8.471 1.00 95.75 76 LYS A C 1
ATOM 622 O O . LYS A 1 76 ? 2.613 13.749 -9.617 1.00 95.75 76 LYS A O 1
ATOM 627 N N . THR A 1 77 ? 2.125 14.102 -7.458 1.00 96.62 77 THR A N 1
ATOM 628 C CA . THR A 1 77 ? 0.671 14.187 -7.589 1.00 96.62 77 THR A CA 1
ATOM 629 C C . THR A 1 77 ? 0.177 15.377 -6.773 1.00 96.62 77 THR A C 1
ATOM 631 O O . THR A 1 77 ? 0.936 15.969 -6.000 1.00 96.62 77 THR A O 1
ATOM 634 N N . ARG A 1 78 ? -1.122 15.688 -6.843 1.00 95.06 78 ARG A N 1
ATOM 635 C CA . ARG A 1 78 ? -1.738 16.693 -5.956 1.00 95.06 78 ARG A CA 1
ATOM 636 C C . ARG A 1 78 ? -1.632 16.362 -4.462 1.00 95.06 78 ARG A C 1
ATOM 638 O O . ARG A 1 78 ? -1.800 17.260 -3.642 1.00 95.06 78 ARG A O 1
ATOM 645 N N . HIS A 1 79 ? -1.422 15.095 -4.098 1.00 94.31 79 HIS A N 1
ATOM 646 C CA . HIS A 1 79 ? -1.543 14.631 -2.712 1.00 94.31 79 HIS A CA 1
ATOM 647 C C . HIS A 1 79 ? -0.230 14.158 -2.090 1.00 94.31 79 HIS A C 1
ATOM 649 O O . HIS A 1 79 ? -0.100 14.215 -0.873 1.00 94.31 79 HIS A O 1
ATOM 655 N N . PHE A 1 80 ? 0.722 13.680 -2.889 1.00 94.62 80 PHE A N 1
ATOM 656 C CA . PHE A 1 80 ? 2.003 13.145 -2.422 1.00 94.62 80 PHE A CA 1
ATOM 657 C C . PHE A 1 80 ? 3.023 13.078 -3.564 1.00 94.62 80 PHE A C 1
ATOM 659 O O . PHE A 1 80 ? 2.662 13.142 -4.742 1.00 94.62 80 PHE A O 1
ATOM 666 N N . SER A 1 81 ? 4.298 12.936 -3.208 1.00 95.06 81 SER A N 1
ATOM 667 C CA . SER A 1 81 ? 5.390 12.652 -4.151 1.00 95.06 81 SER A CA 1
ATOM 668 C C . SER A 1 81 ? 5.878 11.213 -3.997 1.00 95.06 81 SER A C 1
ATOM 670 O O . SER A 1 81 ? 5.689 10.597 -2.947 1.00 95.06 81 SER A O 1
ATOM 672 N N . ILE A 1 82 ? 6.490 10.682 -5.049 1.00 96.88 82 ILE A N 1
ATOM 673 C CA . ILE A 1 82 ? 6.939 9.296 -5.155 1.00 96.88 82 ILE A CA 1
ATOM 674 C C . ILE A 1 82 ? 8.353 9.326 -5.717 1.00 96.88 82 ILE A C 1
ATOM 676 O O . ILE A 1 82 ? 8.553 9.724 -6.862 1.00 96.88 82 ILE A O 1
ATOM 680 N N . ASN A 1 83 ? 9.319 8.911 -4.915 1.00 95.81 83 ASN A N 1
ATOM 681 C CA . ASN A 1 83 ? 10.683 8.677 -5.362 1.00 95.81 83 ASN A CA 1
ATOM 682 C C . ASN A 1 83 ? 10.812 7.210 -5.757 1.00 95.81 83 ASN A C 1
ATOM 684 O O . ASN A 1 83 ? 10.233 6.350 -5.089 1.00 95.81 83 ASN A O 1
ATOM 688 N N . TYR A 1 84 ? 11.569 6.919 -6.806 1.00 95.69 84 TYR A N 1
ATOM 689 C CA . TYR A 1 84 ? 11.860 5.546 -7.198 1.00 95.69 84 TYR A CA 1
ATOM 690 C C . TYR A 1 84 ? 13.357 5.343 -7.380 1.00 95.69 84 TYR A C 1
ATOM 692 O O . TYR A 1 84 ? 14.053 6.198 -7.919 1.00 95.69 84 TYR A O 1
ATOM 700 N N . THR A 1 85 ? 13.861 4.196 -6.942 1.00 94.94 85 THR A N 1
ATOM 701 C CA . THR A 1 85 ? 15.264 3.820 -7.128 1.00 94.94 85 THR A CA 1
ATOM 702 C C . THR A 1 85 ? 15.374 2.345 -7.484 1.00 94.94 85 THR A C 1
ATOM 704 O O . THR A 1 85 ? 14.496 1.552 -7.150 1.00 94.94 85 THR A O 1
ATOM 707 N N . LEU A 1 86 ? 16.459 1.980 -8.169 1.00 94.56 86 LEU A N 1
ATOM 708 C CA . LEU A 1 86 ? 16.858 0.582 -8.306 1.00 94.56 86 LEU A CA 1
ATOM 709 C C . LEU A 1 86 ? 17.734 0.191 -7.121 1.00 94.56 86 LEU A C 1
ATOM 711 O O . LEU A 1 86 ? 18.698 0.896 -6.807 1.00 94.56 86 LEU A O 1
ATOM 715 N N . ASN A 1 87 ? 17.402 -0.918 -6.467 1.00 93.38 87 ASN A N 1
ATOM 716 C CA . ASN A 1 87 ? 18.253 -1.489 -5.430 1.00 93.38 87 ASN A CA 1
ATOM 717 C C . ASN A 1 87 ? 19.359 -2.380 -6.034 1.00 93.38 87 ASN A C 1
ATOM 719 O O . ASN A 1 87 ? 19.488 -2.512 -7.251 1.00 93.38 87 ASN A O 1
ATOM 723 N N . GLY A 1 88 ? 20.177 -2.997 -5.175 1.00 89.31 88 GLY A N 1
ATOM 724 C CA . GLY A 1 88 ? 21.272 -3.877 -5.604 1.00 89.31 88 GLY A CA 1
ATOM 725 C C . GLY A 1 88 ? 20.824 -5.187 -6.266 1.00 89.31 88 GLY A C 1
ATOM 726 O O . GLY A 1 88 ? 21.664 -5.911 -6.784 1.00 89.31 88 GLY A O 1
ATOM 727 N N . GLN A 1 89 ? 19.526 -5.486 -6.240 1.00 92.31 89 GLN A N 1
ATOM 728 C CA . GLN A 1 89 ? 18.880 -6.644 -6.851 1.00 92.31 89 GLN A CA 1
ATOM 729 C C . GLN A 1 89 ? 18.108 -6.254 -8.120 1.00 92.31 89 GLN A C 1
ATOM 731 O O . GLN A 1 89 ? 17.335 -7.054 -8.632 1.00 92.31 89 GLN A O 1
ATOM 736 N N . ASN A 1 90 ? 18.299 -5.031 -8.631 1.00 93.38 90 ASN A N 1
ATOM 737 C CA . ASN A 1 90 ? 17.557 -4.496 -9.772 1.00 93.38 90 ASN A CA 1
ATOM 738 C C . ASN A 1 90 ? 16.031 -4.471 -9.565 1.00 93.38 90 ASN A C 1
ATOM 740 O O . ASN A 1 90 ? 15.269 -4.461 -10.534 1.00 93.38 90 ASN A O 1
ATOM 744 N N . GLU A 1 91 ? 15.573 -4.410 -8.316 1.00 96.12 91 GLU A N 1
ATOM 745 C CA . GLU A 1 91 ? 14.169 -4.199 -7.979 1.00 96.12 91 GLU A CA 1
ATOM 746 C C . GLU A 1 91 ? 13.877 -2.698 -7.877 1.00 96.12 91 GLU A C 1
ATOM 748 O O . GLU A 1 91 ? 14.723 -1.898 -7.457 1.00 96.12 91 GLU A O 1
ATOM 753 N N . LEU A 1 92 ? 12.659 -2.315 -8.254 1.00 97.06 92 LEU A N 1
ATOM 754 C CA . LEU A 1 92 ? 12.178 -0.944 -8.167 1.00 97.06 92 LEU A CA 1
ATOM 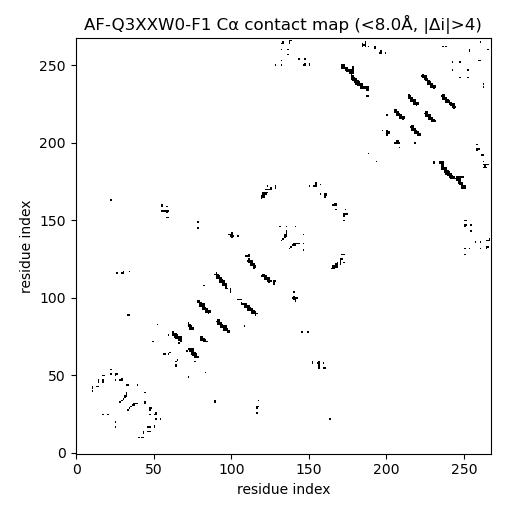755 C C . LEU A 1 92 ? 11.578 -0.674 -6.791 1.00 97.06 92 LEU A C 1
ATOM 757 O O . LEU A 1 92 ? 10.504 -1.171 -6.446 1.00 97.06 92 LEU A O 1
ATOM 761 N N . VAL A 1 93 ? 12.248 0.187 -6.034 1.00 97.25 93 VAL A N 1
ATOM 762 C CA . VAL A 1 93 ? 11.824 0.617 -4.705 1.00 97.25 93 VAL A CA 1
ATOM 763 C C . VAL A 1 93 ? 11.090 1.947 -4.810 1.00 97.25 93 VAL A C 1
ATOM 765 O O . VAL A 1 93 ? 11.687 2.969 -5.144 1.00 97.25 93 VAL A O 1
ATOM 768 N N . PHE A 1 94 ? 9.802 1.956 -4.471 1.00 97.44 94 PHE A N 1
ATOM 769 C CA . PHE A 1 94 ? 8.977 3.161 -4.422 1.00 97.44 94 PHE A CA 1
ATOM 770 C C . PHE A 1 94 ? 8.878 3.707 -3.004 1.00 97.44 94 PHE A C 1
ATOM 772 O O . PHE A 1 94 ? 8.367 3.049 -2.091 1.00 97.44 94 PHE A O 1
ATOM 779 N N . SER A 1 95 ? 9.311 4.955 -2.847 1.00 96.31 95 SER A N 1
ATOM 780 C CA . SER A 1 95 ? 9.276 5.684 -1.586 1.00 96.31 95 SER A CA 1
ATOM 781 C C . SER A 1 95 ? 8.331 6.877 -1.661 1.00 96.31 95 SER A C 1
ATOM 783 O O . SER A 1 95 ? 8.457 7.737 -2.529 1.00 96.31 95 SER A O 1
ATOM 785 N N . PHE A 1 96 ? 7.375 6.949 -0.741 1.00 95.25 96 PHE A N 1
ATOM 786 C CA . PHE A 1 96 ? 6.302 7.939 -0.765 1.00 95.25 96 PHE A CA 1
ATOM 787 C C . PHE A 1 96 ? 6.575 9.069 0.225 1.00 95.25 96 PHE A C 1
ATOM 789 O O . PHE A 1 96 ? 7.043 8.842 1.339 1.00 95.25 96 PHE A O 1
ATOM 796 N N . VAL A 1 97 ? 6.268 10.299 -0.181 1.00 92.88 97 VAL A N 1
ATOM 797 C CA . VAL A 1 97 ? 6.392 11.503 0.648 1.00 92.88 97 VAL A CA 1
ATOM 798 C C . VAL A 1 97 ? 5.037 12.192 0.700 1.00 92.88 97 VAL A C 1
ATOM 800 O O . VAL A 1 97 ? 4.570 12.743 -0.301 1.00 92.88 97 VAL A O 1
ATOM 803 N N . LEU A 1 98 ? 4.402 12.156 1.871 1.00 92.25 98 LEU A N 1
ATOM 804 C CA . LEU A 1 98 ? 3.126 12.820 2.116 1.00 92.25 98 LEU A CA 1
ATOM 805 C C . LEU A 1 98 ? 3.369 14.195 2.756 1.00 92.25 98 LEU A C 1
ATOM 807 O O . LEU A 1 98 ? 4.215 14.310 3.645 1.00 92.25 98 LEU A O 1
ATOM 811 N N . PRO A 1 99 ? 2.616 15.234 2.361 1.00 89.88 99 PRO A N 1
ATOM 812 C CA . PRO A 1 99 ? 2.639 16.509 3.057 1.00 89.88 99 PRO A CA 1
ATOM 813 C C . PRO A 1 99 ? 2.047 16.353 4.462 1.00 89.88 99 PRO A C 1
ATOM 815 O O . PRO A 1 99 ? 1.045 15.665 4.666 1.00 89.88 99 PRO A O 1
ATOM 818 N N . THR A 1 100 ? 2.651 17.023 5.433 1.00 88.25 100 THR A N 1
ATOM 819 C CA . THR A 1 100 ? 2.187 17.049 6.821 1.00 88.25 100 THR A CA 1
ATOM 820 C C . THR A 1 100 ? 1.079 18.089 7.008 1.00 88.25 100 THR A C 1
ATOM 822 O O . THR A 1 100 ? 0.955 19.028 6.219 1.00 88.25 100 THR A O 1
ATOM 825 N N . ILE A 1 101 ? 0.253 17.940 8.051 1.00 86.44 101 ILE A N 1
ATOM 826 C CA . ILE A 1 101 ? -0.754 18.961 8.404 1.00 86.44 101 ILE A CA 1
ATOM 827 C C . ILE A 1 101 ? -0.071 20.266 8.848 1.00 86.44 101 ILE A C 1
ATOM 829 O O . ILE A 1 101 ? -0.560 21.357 8.559 1.00 86.44 101 ILE A O 1
ATOM 833 N N . ASP A 1 102 ? 1.066 20.152 9.539 1.00 80.25 102 ASP A N 1
ATOM 834 C CA . ASP A 1 102 ? 1.892 21.277 9.976 1.00 80.25 102 ASP A CA 1
ATOM 835 C C . ASP A 1 102 ? 3.293 21.158 9.366 1.00 80.25 102 ASP A C 1
ATOM 837 O O . ASP A 1 102 ? 4.006 20.175 9.579 1.00 80.25 102 ASP A O 1
ATOM 841 N N . GLN A 1 103 ? 3.688 22.192 8.620 1.00 73.81 103 GLN A N 1
ATOM 842 C CA . GLN A 1 103 ? 4.956 22.273 7.888 1.00 73.81 103 GLN A CA 1
ATOM 843 C C . GLN A 1 103 ? 6.195 22.236 8.794 1.00 73.81 103 GLN A C 1
ATOM 845 O O . GLN A 1 103 ? 7.307 22.061 8.302 1.00 73.81 103 GLN A O 1
ATOM 850 N N . ARG A 1 104 ? 6.026 22.402 10.112 1.00 76.75 104 ARG A N 1
ATOM 851 C CA . ARG A 1 104 ? 7.102 22.207 11.093 1.00 76.75 104 ARG A CA 1
ATOM 852 C C . ARG A 1 104 ? 7.513 20.743 11.227 1.00 76.75 104 ARG A C 1
ATOM 854 O O . ARG A 1 104 ? 8.646 20.477 11.619 1.00 76.75 104 ARG A O 1
ATOM 861 N N . TYR A 1 105 ? 6.621 19.807 10.906 1.00 74.62 105 TYR A N 1
ATOM 862 C CA . TYR A 1 105 ? 6.956 18.391 10.853 1.00 74.62 105 TYR A CA 1
ATOM 863 C C . TYR A 1 105 ? 7.610 18.061 9.517 1.00 74.62 105 TYR A C 1
ATOM 865 O O . TYR A 1 105 ? 7.074 18.372 8.455 1.00 74.62 105 TYR A O 1
ATOM 873 N N . GLN A 1 106 ? 8.750 17.384 9.582 1.00 67.12 106 GLN A N 1
ATOM 874 C CA . GLN A 1 106 ? 9.349 16.722 8.433 1.00 67.12 106 GLN A CA 1
ATOM 875 C C . GLN A 1 106 ? 9.112 15.227 8.587 1.00 67.12 106 GLN A C 1
ATOM 877 O O . GLN A 1 106 ? 9.449 14.653 9.620 1.00 67.12 106 GLN A O 1
ATOM 882 N N . VAL A 1 107 ? 8.513 14.609 7.572 1.00 69.94 107 VAL A N 1
ATOM 883 C CA . VAL A 1 107 ? 8.415 13.152 7.495 1.00 69.94 107 VAL A CA 1
ATOM 884 C C . VAL A 1 107 ? 9.347 12.695 6.394 1.00 69.94 107 VAL A C 1
ATOM 886 O O . VAL A 1 107 ? 9.295 13.201 5.271 1.00 69.94 107 VAL A O 1
ATOM 889 N N . GLU A 1 108 ? 10.225 11.763 6.743 1.00 78.50 108 GLU A N 1
ATOM 890 C CA . GLU A 1 108 ? 11.125 11.138 5.787 1.00 78.50 108 GLU A CA 1
ATOM 891 C C . GLU A 1 108 ? 10.345 10.353 4.730 1.00 78.50 108 GLU A C 1
ATOM 893 O O . GLU A 1 108 ? 9.206 9.924 4.933 1.00 78.50 108 GLU A O 1
ATOM 898 N N . SER A 1 109 ? 10.980 10.156 3.576 1.00 87.44 109 SER A N 1
ATOM 899 C CA . SER A 1 109 ? 10.406 9.334 2.520 1.00 87.44 109 SER A CA 1
ATOM 900 C C . SER A 1 109 ? 10.221 7.898 3.005 1.00 87.44 109 SER A C 1
ATOM 902 O O . SER A 1 109 ? 11.138 7.282 3.544 1.00 87.44 109 SER A O 1
ATOM 904 N N . MET A 1 110 ? 9.022 7.360 2.805 1.00 90.44 110 MET A N 1
ATOM 905 C CA . MET A 1 110 ? 8.663 6.023 3.245 1.00 90.44 110 MET A CA 1
ATOM 906 C C . MET A 1 110 ? 8.781 5.040 2.087 1.00 90.44 110 MET A C 1
ATOM 908 O O . MET A 1 110 ? 7.886 4.978 1.246 1.00 90.44 110 MET A O 1
ATOM 912 N N . SER A 1 111 ? 9.862 4.260 2.063 1.00 93.25 111 SER A N 1
ATOM 913 C CA . SER A 1 111 ? 9.993 3.109 1.162 1.00 93.25 111 SER A CA 1
ATOM 914 C C . SER A 1 111 ? 8.913 2.079 1.484 1.00 93.25 111 SER A C 1
ATOM 916 O O . SER A 1 111 ? 8.916 1.509 2.574 1.00 93.25 111 SER A O 1
ATOM 918 N N . LEU A 1 112 ? 7.950 1.908 0.578 1.00 94.50 112 LEU A N 1
ATOM 919 C CA . LEU A 1 112 ? 6.718 1.171 0.857 1.00 94.50 112 LEU A CA 1
ATOM 920 C C . LEU A 1 112 ? 6.479 0.017 -0.107 1.00 94.50 112 LEU A C 1
ATOM 922 O O . LEU A 1 112 ? 5.999 -1.024 0.333 1.00 94.50 112 LEU A O 1
ATOM 926 N N . LEU A 1 113 ? 6.795 0.190 -1.392 1.00 95.81 113 LEU A N 1
ATOM 927 C CA . LEU A 1 113 ? 6.626 -0.861 -2.392 1.00 95.81 113 LEU A CA 1
ATOM 928 C C . LEU A 1 113 ? 7.988 -1.259 -2.936 1.00 95.81 113 LEU A C 1
ATOM 930 O O . LEU A 1 113 ? 8.788 -0.397 -3.295 1.00 95.81 113 LEU A O 1
ATOM 934 N N . ASN A 1 114 ? 8.211 -2.561 -3.027 1.00 96.38 114 ASN A N 1
ATOM 935 C CA . ASN A 1 114 ? 9.314 -3.134 -3.771 1.00 96.38 114 ASN A CA 1
ATOM 936 C C . ASN A 1 114 ? 8.733 -3.962 -4.915 1.00 96.38 114 ASN A C 1
ATOM 938 O O . ASN A 1 114 ? 7.915 -4.851 -4.672 1.00 96.38 114 ASN A O 1
ATOM 942 N N . VAL A 1 115 ? 9.102 -3.631 -6.145 1.00 97.31 115 VAL A N 1
ATOM 943 C CA . VAL A 1 115 ? 8.618 -4.291 -7.356 1.00 97.31 115 VAL A CA 1
ATOM 944 C C . VAL A 1 115 ? 9.780 -5.055 -7.958 1.00 97.31 115 VAL A C 1
ATOM 946 O O . VAL A 1 115 ? 10.786 -4.444 -8.308 1.00 97.31 115 VAL A O 1
ATOM 949 N N . SER A 1 116 ? 9.625 -6.367 -8.105 1.00 97.31 116 SER A N 1
ATOM 950 C CA . SER A 1 116 ? 10.592 -7.230 -8.775 1.00 97.31 116 SER A CA 1
ATOM 951 C C . SER A 1 116 ? 10.073 -7.595 -10.166 1.00 97.31 116 SER A C 1
ATOM 953 O O . SER A 1 116 ? 9.158 -8.416 -10.283 1.00 97.31 116 SER A O 1
ATOM 955 N N . PRO A 1 117 ? 10.609 -6.983 -11.241 1.00 96.19 117 PRO A N 1
ATOM 956 C CA . PRO A 1 117 ? 10.255 -7.366 -12.605 1.00 96.1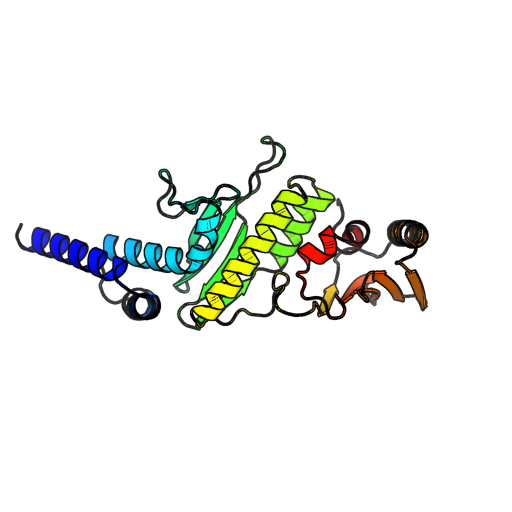9 117 PRO A CA 1
ATOM 957 C C . PRO A 1 117 ? 10.702 -8.787 -12.959 1.00 96.19 117 PRO A C 1
ATOM 959 O O . PRO A 1 117 ? 10.047 -9.428 -13.770 1.00 96.19 117 PRO A O 1
ATOM 962 N N . GLU A 1 118 ? 11.771 -9.294 -12.332 1.00 95.56 118 GLU A N 1
ATOM 963 C CA . GLU A 1 118 ? 12.279 -10.656 -12.553 1.00 95.56 118 GLU A CA 1
ATOM 964 C C . GLU A 1 118 ? 11.252 -11.715 -12.133 1.00 95.56 118 GLU A C 1
ATOM 966 O O . GLU A 1 118 ? 10.930 -12.622 -12.898 1.00 95.56 118 GLU A O 1
ATOM 971 N N . THR A 1 119 ? 10.710 -11.592 -10.918 1.00 96.62 119 THR A N 1
ATOM 972 C CA . THR A 1 119 ? 9.746 -12.563 -10.377 1.00 96.62 119 THR A CA 1
ATOM 973 C C . THR A 1 119 ? 8.295 -12.179 -10.642 1.00 96.62 119 THR A C 1
ATOM 975 O O . THR A 1 119 ? 7.393 -12.968 -10.364 1.00 96.62 119 THR A O 1
ATOM 978 N N . MET A 1 120 ? 8.054 -10.984 -11.190 1.00 97.12 120 MET A N 1
ATOM 979 C CA . MET A 1 120 ? 6.724 -10.394 -11.335 1.00 97.12 120 MET A CA 1
ATOM 980 C C . MET A 1 120 ? 5.979 -10.317 -9.995 1.00 97.12 120 MET A C 1
ATOM 982 O O . MET A 1 120 ? 4.769 -10.539 -9.918 1.00 97.12 120 MET A O 1
ATOM 986 N N . GLU A 1 121 ? 6.691 -9.954 -8.928 1.00 97.12 121 GLU A N 1
ATOM 987 C CA . GLU A 1 121 ? 6.123 -9.789 -7.590 1.00 97.12 121 GLU A CA 1
ATOM 988 C C . GLU A 1 121 ? 6.192 -8.341 -7.103 1.00 97.12 121 GLU A C 1
ATOM 990 O O . GLU A 1 121 ? 7.140 -7.602 -7.374 1.00 97.12 121 GLU A O 1
ATOM 995 N N . ILE A 1 122 ? 5.178 -7.943 -6.335 1.00 96.00 122 ILE A N 1
ATOM 996 C CA . ILE A 1 122 ? 5.186 -6.707 -5.558 1.00 96.00 122 ILE A CA 1
ATOM 997 C C . ILE A 1 122 ? 5.076 -7.056 -4.084 1.00 96.00 122 ILE A C 1
ATOM 999 O O . ILE A 1 122 ? 4.103 -7.675 -3.641 1.00 96.00 122 ILE A O 1
ATOM 1003 N N . ASN A 1 123 ? 6.062 -6.590 -3.324 1.00 94.25 123 ASN A N 1
ATOM 1004 C CA . ASN A 1 123 ? 6.071 -6.666 -1.878 1.00 94.25 123 ASN A CA 1
ATOM 1005 C C . ASN A 1 123 ? 5.768 -5.295 -1.266 1.00 94.25 123 ASN A C 1
ATOM 1007 O O . ASN A 1 123 ? 6.334 -4.276 -1.672 1.00 94.25 123 ASN A O 1
ATOM 1011 N N . VAL A 1 124 ? 4.900 -5.279 -0.259 1.00 93.00 124 VAL A N 1
ATOM 1012 C CA . VAL A 1 124 ? 4.578 -4.083 0.518 1.00 93.00 124 VAL A CA 1
ATOM 1013 C C . VAL A 1 124 ? 5.230 -4.195 1.889 1.00 93.00 124 VAL A C 1
ATOM 1015 O O . VAL A 1 124 ? 5.138 -5.220 2.556 1.00 93.00 124 VAL A O 1
ATOM 1018 N N . GLN A 1 125 ? 5.883 -3.124 2.324 1.00 91.25 125 GLN A N 1
ATOM 1019 C CA . GLN A 1 125 ? 6.565 -3.074 3.613 1.00 91.25 125 GLN A CA 1
ATOM 1020 C C . GLN A 1 125 ? 5.554 -2.844 4.748 1.00 91.25 125 GLN A C 1
ATOM 1022 O O . GLN A 1 125 ? 5.262 -1.704 5.114 1.00 91.25 125 GLN A O 1
ATOM 1027 N N . ASP A 1 126 ? 5.012 -3.920 5.314 1.00 85.81 126 ASP A N 1
ATOM 1028 C CA . ASP A 1 126 ? 3.945 -3.862 6.324 1.00 85.81 126 ASP A CA 1
ATOM 1029 C C . ASP A 1 126 ? 4.338 -3.080 7.603 1.00 85.81 126 ASP A C 1
ATOM 1031 O O . ASP A 1 126 ? 3.523 -2.320 8.131 1.00 85.81 126 ASP A O 1
ATOM 1035 N N . ASP A 1 127 ? 5.601 -3.117 8.042 1.00 84.31 127 ASP A N 1
ATOM 1036 C CA . ASP A 1 127 ? 6.087 -2.288 9.168 1.00 84.31 127 ASP A CA 1
ATOM 1037 C C . ASP A 1 127 ? 5.936 -0.779 8.894 1.00 84.31 127 ASP A C 1
ATOM 1039 O O . ASP A 1 127 ? 5.678 0.046 9.782 1.00 84.31 127 ASP A O 1
ATOM 1043 N N . ARG A 1 128 ? 6.061 -0.390 7.621 1.00 88.44 128 ARG A N 1
ATOM 1044 C CA . ARG A 1 128 ? 5.876 0.994 7.173 1.00 88.44 128 ARG A CA 1
ATOM 1045 C C . ARG A 1 128 ? 4.397 1.363 7.122 1.00 88.44 128 ARG A C 1
ATOM 1047 O O . ARG A 1 128 ? 4.044 2.489 7.466 1.00 88.44 128 ARG A O 1
ATOM 1054 N N . VAL A 1 129 ? 3.523 0.406 6.810 1.00 87.88 129 VAL A N 1
ATOM 1055 C CA . VAL A 1 129 ? 2.063 0.570 6.910 1.00 87.88 129 VAL A CA 1
ATOM 1056 C C . VAL A 1 129 ? 1.643 0.844 8.357 1.00 87.88 129 VAL A C 1
ATOM 1058 O O . VAL A 1 129 ? 0.878 1.777 8.608 1.00 87.88 129 VAL A O 1
ATOM 1061 N N . LEU A 1 130 ? 2.189 0.107 9.327 1.00 85.50 130 LEU A N 1
ATOM 1062 C CA . LEU A 1 130 ? 1.944 0.365 10.753 1.00 85.50 130 LEU A CA 1
ATOM 1063 C C . LEU A 1 130 ? 2.466 1.746 11.185 1.00 85.50 130 LEU A C 1
ATOM 1065 O O . LEU A 1 130 ? 1.797 2.465 11.932 1.00 85.50 130 LEU A O 1
ATOM 1069 N N . SER A 1 131 ? 3.612 2.169 10.644 1.00 85.12 131 SER A N 1
ATOM 1070 C CA . SER A 1 131 ? 4.150 3.517 10.871 1.00 85.12 131 SER A CA 1
ATOM 1071 C C . SER A 1 131 ? 3.209 4.621 10.354 1.00 85.12 131 SER A C 1
ATOM 1073 O O . SER A 1 131 ? 3.072 5.659 10.999 1.00 85.12 131 SER A O 1
ATOM 1075 N N . LEU A 1 132 ? 2.503 4.412 9.232 1.00 87.81 132 LEU A N 1
ATOM 1076 C CA . LEU A 1 132 ? 1.488 5.363 8.744 1.00 87.81 132 LEU A CA 1
ATOM 1077 C C . LEU A 1 132 ? 0.324 5.515 9.720 1.00 87.81 132 LEU A C 1
ATOM 1079 O O . LEU A 1 132 ? -0.121 6.639 9.961 1.00 87.81 132 LEU A O 1
ATOM 1083 N N . ILE A 1 133 ? -0.147 4.403 10.295 1.00 87.62 133 ILE A N 1
ATOM 1084 C CA . ILE A 1 133 ? -1.214 4.431 11.302 1.00 87.62 133 ILE A CA 1
ATOM 1085 C C . ILE A 1 133 ? -0.765 5.280 12.486 1.00 87.62 133 ILE A C 1
ATOM 1087 O O . ILE A 1 133 ? -1.500 6.178 12.890 1.00 87.62 133 ILE A O 1
ATOM 1091 N N . ARG A 1 134 ? 0.464 5.073 12.975 1.00 87.12 134 ARG A N 1
ATOM 1092 C CA . ARG A 1 134 ? 1.045 5.871 14.061 1.00 87.12 134 ARG A CA 1
ATOM 1093 C C . ARG A 1 134 ? 1.091 7.363 13.750 1.00 87.12 134 ARG A C 1
ATOM 1095 O O . ARG A 1 134 ? 0.618 8.170 14.555 1.00 87.12 134 ARG A O 1
ATOM 1102 N N . HIS A 1 135 ? 1.642 7.731 12.594 1.00 87.62 135 HIS A N 1
ATOM 1103 C CA . HIS A 1 135 ? 1.783 9.133 12.205 1.00 87.62 135 HIS A CA 1
ATOM 1104 C C . HIS A 1 135 ? 0.430 9.852 12.121 1.00 87.62 135 HIS A C 1
ATOM 1106 O O . HIS A 1 135 ? 0.347 11.054 12.374 1.00 87.62 135 HIS A O 1
ATOM 1112 N N . TRP A 1 136 ? -0.640 9.129 11.790 1.00 89.56 136 TRP A N 1
ATOM 1113 C CA . TRP A 1 136 ? -1.994 9.671 11.738 1.00 89.56 136 TRP A CA 1
ATOM 1114 C C . TRP A 1 136 ? -2.702 9.712 13.098 1.00 89.56 136 TRP A C 1
ATOM 1116 O O . TRP A 1 136 ? -3.259 10.750 13.460 1.00 89.56 136 TRP A O 1
ATOM 1126 N N . SER A 1 137 ? -2.713 8.613 13.850 1.00 86.12 137 SER A N 1
ATOM 1127 C CA . SER A 1 137 ? -3.541 8.485 15.057 1.00 86.12 137 SER A CA 1
ATOM 1128 C C . SER A 1 137 ? -2.874 9.063 16.306 1.00 86.12 137 SER A C 1
ATOM 1130 O O . SER A 1 137 ? -3.535 9.702 17.125 1.00 86.12 137 SER A O 1
ATOM 1132 N N . VAL A 1 138 ? -1.560 8.868 16.441 1.00 84.56 138 VAL A N 1
ATOM 1133 C CA . VAL A 1 138 ? -0.801 9.174 17.659 1.00 84.56 138 VAL A CA 1
ATOM 1134 C C . VAL A 1 138 ? -0.064 10.498 17.522 1.00 84.56 138 VAL A C 1
ATOM 1136 O O . VAL A 1 138 ? -0.238 11.402 18.346 1.00 84.56 138 VAL A O 1
ATOM 1139 N N . ASP A 1 139 ? 0.739 10.625 16.465 1.00 85.62 139 ASP A N 1
ATOM 1140 C CA . ASP A 1 139 ? 1.599 11.796 16.269 1.00 85.62 139 ASP A CA 1
ATOM 1141 C C . ASP A 1 139 ? 0.844 12.960 15.610 1.00 85.62 139 ASP A C 1
ATOM 1143 O O . ASP A 1 139 ? 1.304 14.099 15.659 1.00 85.62 139 ASP A O 1
ATOM 1147 N N . ARG A 1 140 ? -0.342 12.689 15.038 1.00 87.38 140 ARG A N 1
ATOM 1148 C CA . ARG A 1 140 ? -1.219 13.675 14.376 1.00 87.38 140 ARG A CA 1
ATOM 1149 C C . ARG A 1 140 ? -0.502 14.485 13.286 1.00 87.38 140 ARG A C 1
ATOM 1151 O O . ARG A 1 140 ? -0.831 15.643 13.037 1.00 87.38 140 ARG A O 1
ATOM 1158 N N . VAL A 1 141 ? 0.463 13.860 12.615 1.00 89.12 141 VAL A N 1
ATOM 1159 C CA . VAL A 1 141 ? 1.247 14.447 11.519 1.00 89.12 141 VAL A CA 1
ATOM 1160 C C . VAL A 1 141 ? 0.456 14.440 10.210 1.00 89.12 141 VAL A C 1
ATOM 1162 O O . VAL A 1 141 ? 0.587 15.358 9.395 1.00 89.12 141 VAL A O 1
ATOM 1165 N N . PHE A 1 142 ? -0.405 13.436 10.034 1.00 90.62 142 PHE A N 1
ATOM 1166 C CA . PHE A 1 142 ? -1.311 13.300 8.895 1.00 90.62 142 PHE A CA 1
ATOM 1167 C C . PHE A 1 142 ? -2.771 13.346 9.335 1.00 90.62 142 PHE A C 1
ATOM 1169 O O . PHE A 1 142 ? -3.125 12.910 10.429 1.00 90.62 142 PHE A O 1
ATOM 1176 N N . SER A 1 143 ? -3.639 13.848 8.460 1.00 90.06 143 SER A N 1
ATOM 1177 C CA . SER A 1 143 ? -5.089 13.826 8.672 1.00 90.06 143 SER A CA 1
ATOM 1178 C C . SER A 1 143 ? -5.692 12.503 8.203 1.00 90.06 143 SER A C 1
ATOM 1180 O O . SER A 1 143 ? -5.165 11.851 7.299 1.00 90.06 143 SER A O 1
ATOM 1182 N N . ALA A 1 144 ? -6.852 12.139 8.757 1.00 88.69 144 ALA A N 1
ATOM 1183 C CA . ALA A 1 144 ? -7.589 10.950 8.319 1.00 88.69 144 ALA A CA 1
ATOM 1184 C C . ALA A 1 144 ? -7.910 10.999 6.814 1.00 88.69 144 ALA A C 1
ATOM 1186 O O . ALA A 1 144 ? -7.797 9.992 6.118 1.00 88.69 144 ALA A O 1
ATOM 1187 N N . GLY A 1 145 ? -8.250 12.185 6.292 1.00 91.00 145 GLY A N 1
ATOM 1188 C CA . GLY A 1 145 ? -8.522 12.385 4.868 1.00 91.00 145 GLY A CA 1
ATOM 1189 C C . GLY A 1 145 ? -7.299 12.125 3.985 1.00 91.00 145 GLY A C 1
ATOM 1190 O O . GLY A 1 145 ? -7.420 11.441 2.972 1.00 91.00 145 GLY A O 1
ATOM 1191 N N . GLN A 1 146 ? -6.114 12.598 4.388 1.00 91.81 146 GLN A N 1
ATOM 1192 C CA . GLN A 1 146 ? -4.868 12.333 3.657 1.00 91.81 146 GLN A CA 1
ATOM 1193 C C . GLN A 1 146 ? -4.553 10.839 3.600 1.00 91.81 146 GLN A C 1
ATOM 1195 O O . GLN A 1 146 ? -4.274 10.324 2.519 1.00 91.81 146 GLN A O 1
ATOM 1200 N N . ILE A 1 147 ? -4.651 10.135 4.731 1.00 92.12 147 ILE A N 1
ATOM 1201 C CA . ILE A 1 147 ? -4.384 8.694 4.772 1.00 92.12 147 ILE A CA 1
ATOM 1202 C C . ILE A 1 147 ? -5.434 7.901 3.992 1.00 92.12 147 ILE A C 1
ATOM 1204 O O . ILE A 1 147 ? -5.075 6.967 3.284 1.00 92.12 147 ILE A O 1
ATOM 1208 N N . THR A 1 148 ? -6.708 8.296 4.047 1.00 91.38 148 THR A N 1
ATOM 1209 C CA . THR A 1 148 ? -7.776 7.647 3.268 1.00 91.38 148 THR A CA 1
ATOM 1210 C C . THR A 1 148 ? -7.512 7.773 1.766 1.00 91.38 148 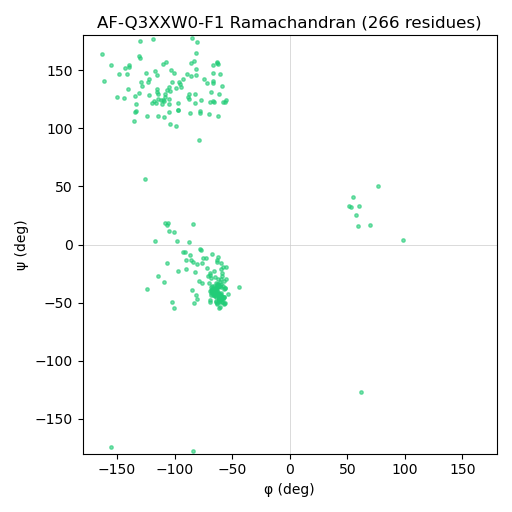THR A C 1
ATOM 1212 O O . THR A 1 148 ? -7.563 6.779 1.042 1.00 91.38 148 THR A O 1
ATOM 1215 N N . ILE A 1 149 ? -7.181 8.980 1.287 1.00 93.56 149 ILE A N 1
ATOM 1216 C CA . ILE A 1 149 ? -6.837 9.210 -0.125 1.00 93.56 149 ILE A CA 1
ATOM 1217 C C . ILE A 1 149 ? -5.603 8.390 -0.503 1.00 93.56 149 ILE A C 1
ATOM 1219 O O . ILE A 1 149 ? -5.608 7.713 -1.529 1.00 93.56 149 ILE A O 1
ATOM 1223 N N . PHE A 1 150 ? -4.563 8.417 0.330 1.00 94.38 150 PHE A N 1
ATOM 1224 C CA . PHE A 1 150 ? -3.329 7.683 0.083 1.00 94.38 150 PHE A CA 1
ATOM 1225 C C . PHE A 1 150 ? -3.563 6.167 -0.006 1.00 94.38 150 PHE A C 1
ATOM 1227 O O . PHE A 1 150 ? -3.178 5.547 -0.995 1.00 94.38 150 PHE A O 1
ATOM 1234 N N . ASN A 1 151 ? -4.270 5.583 0.966 1.00 93.25 151 ASN A N 1
ATOM 1235 C CA . ASN A 1 151 ? -4.613 4.161 0.991 1.00 93.25 151 ASN A CA 1
ATOM 1236 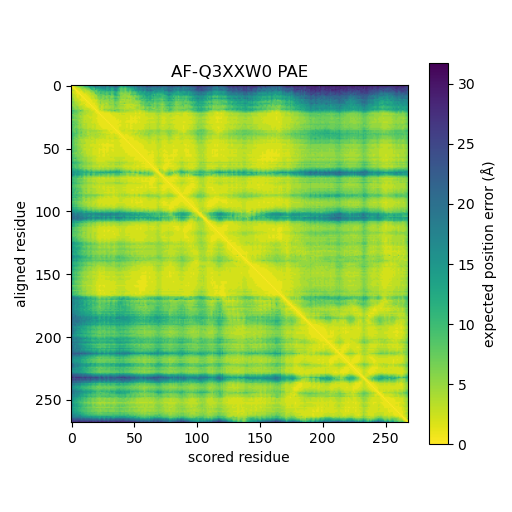C C . ASN A 1 151 ? -5.454 3.750 -0.226 1.00 93.25 151 ASN A C 1
ATOM 1238 O O . ASN A 1 151 ? -5.186 2.720 -0.847 1.00 93.25 151 ASN A O 1
ATOM 1242 N N . HIS A 1 152 ? -6.431 4.573 -0.616 1.00 93.06 152 HIS A N 1
ATOM 1243 C CA . HIS A 1 152 ? -7.223 4.323 -1.817 1.00 93.06 152 HIS A CA 1
ATOM 1244 C C . HIS A 1 152 ? -6.349 4.304 -3.080 1.00 93.06 152 HIS A C 1
ATOM 1246 O O . HIS A 1 152 ? -6.452 3.385 -3.892 1.00 93.06 152 HIS A O 1
ATOM 1252 N N . LYS A 1 153 ? -5.449 5.284 -3.225 1.00 95.31 153 LYS A N 1
ATOM 1253 C CA . LYS A 1 153 ? -4.555 5.396 -4.385 1.00 95.31 153 LYS A CA 1
ATOM 1254 C C . LYS A 1 153 ? -3.550 4.253 -4.464 1.00 95.31 153 LYS A C 1
ATOM 1256 O O . LYS A 1 153 ? -3.347 3.713 -5.547 1.00 95.31 153 LYS A O 1
ATOM 1261 N N . LEU A 1 154 ? -2.986 3.825 -3.337 1.00 94.69 154 LEU A N 1
ATOM 1262 C CA . LEU A 1 154 ? -2.127 2.640 -3.295 1.00 94.69 154 LEU A CA 1
ATOM 1263 C C . LEU A 1 154 ? -2.873 1.374 -3.712 1.00 94.69 154 LEU A C 1
ATOM 1265 O O . LEU A 1 154 ? -2.355 0.597 -4.506 1.00 94.69 154 LEU A O 1
ATOM 1269 N N . ASN A 1 155 ? -4.109 1.181 -3.251 1.00 93.12 155 ASN A N 1
ATOM 1270 C CA . ASN A 1 155 ? -4.907 0.035 -3.682 1.00 93.12 155 ASN A CA 1
ATOM 1271 C C . ASN A 1 155 ? -5.187 0.049 -5.191 1.00 93.12 155 ASN A C 1
ATOM 1273 O O . ASN A 1 155 ? -5.156 -1.005 -5.823 1.00 93.12 155 ASN A O 1
ATOM 1277 N N . GLN A 1 156 ? -5.390 1.226 -5.792 1.00 94.50 156 GLN A N 1
ATOM 1278 C CA . GLN A 1 156 ? -5.506 1.350 -7.249 1.00 94.50 156 GLN A CA 1
ATOM 1279 C C . GLN A 1 156 ? -4.203 0.979 -7.972 1.00 94.50 156 GLN A C 1
ATOM 1281 O O . GLN A 1 156 ? -4.267 0.296 -8.992 1.00 94.50 156 GLN A O 1
ATOM 1286 N N . LEU A 1 157 ? -3.037 1.362 -7.436 1.00 95.94 157 LEU A N 1
ATOM 1287 C CA . LEU A 1 157 ? -1.739 0.925 -7.968 1.00 95.94 157 LEU A CA 1
ATOM 1288 C C . LEU A 1 157 ? -1.592 -0.597 -7.908 1.00 95.94 157 LEU A C 1
ATOM 1290 O O . LEU A 1 157 ? -1.252 -1.216 -8.908 1.00 95.94 157 LEU A O 1
ATOM 1294 N N . LEU A 1 158 ? -1.897 -1.211 -6.761 1.00 95.06 158 LEU A N 1
ATOM 1295 C CA . LEU A 1 158 ? -1.808 -2.664 -6.588 1.00 95.06 158 LEU A CA 1
ATOM 1296 C C . LEU A 1 158 ? -2.806 -3.409 -7.483 1.00 95.06 158 LEU A C 1
ATOM 1298 O O . LEU A 1 158 ? -2.499 -4.474 -8.009 1.00 95.06 158 LEU A O 1
ATOM 1302 N N . ALA A 1 159 ? -4.014 -2.874 -7.671 1.00 94.00 159 ALA A N 1
ATOM 1303 C CA . ALA A 1 159 ? -4.996 -3.440 -8.591 1.00 94.00 159 ALA A CA 1
ATOM 1304 C C . ALA A 1 159 ? -4.516 -3.365 -10.047 1.00 94.00 159 ALA A C 1
ATOM 1306 O O . ALA A 1 159 ? -4.618 -4.355 -10.765 1.00 94.00 159 ALA A O 1
ATOM 1307 N N . HIS A 1 160 ? -3.954 -2.229 -10.462 1.00 96.56 160 HIS A N 1
ATOM 1308 C CA . HIS A 1 160 ? -3.375 -2.050 -11.795 1.00 96.56 160 HIS A CA 1
ATOM 1309 C C . HIS A 1 160 ? -2.151 -2.935 -12.022 1.00 96.56 160 HIS A C 1
ATOM 1311 O O . HIS A 1 160 ? -2.061 -3.601 -13.041 1.00 96.56 160 HIS A O 1
ATOM 1317 N N . ALA A 1 161 ? -1.250 -3.054 -11.051 1.00 96.12 161 ALA A N 1
ATOM 1318 C CA . ALA A 1 161 ? -0.114 -3.962 -11.168 1.00 96.12 161 ALA A CA 1
ATOM 1319 C C . ALA A 1 161 ? -0.552 -5.415 -11.434 1.00 96.12 161 ALA A C 1
ATOM 1321 O O . ALA A 1 161 ? 0.048 -6.103 -12.256 1.00 96.12 161 ALA A O 1
ATOM 1322 N N . ARG A 1 162 ? -1.657 -5.866 -10.822 1.00 95.50 162 ARG A N 1
ATOM 1323 C CA . ARG A 1 162 ? -2.234 -7.186 -11.126 1.00 95.50 162 ARG A CA 1
ATOM 1324 C C . ARG A 1 162 ? -2.733 -7.300 -12.569 1.00 95.50 162 ARG A C 1
ATOM 1326 O O . ARG A 1 162 ? -2.631 -8.378 -13.144 1.00 95.50 162 ARG A O 1
ATOM 1333 N N . THR A 1 163 ? -3.247 -6.224 -13.177 1.00 96.25 163 THR A N 1
ATOM 1334 C CA . THR A 1 163 ? -3.640 -6.244 -14.602 1.00 96.25 163 THR A CA 1
ATOM 1335 C C . THR A 1 163 ? -2.431 -6.307 -15.533 1.00 96.25 163 THR A C 1
ATOM 1337 O O . THR A 1 163 ? -2.535 -6.879 -16.614 1.00 96.25 163 THR A O 1
ATOM 1340 N N . LEU A 1 164 ? -1.282 -5.790 -15.089 1.00 96.50 164 LEU A N 1
ATOM 1341 C CA . LEU A 1 164 ? 0.011 -5.915 -15.765 1.00 96.50 164 LEU A CA 1
ATOM 1342 C C . LEU A 1 164 ? 0.675 -7.292 -15.567 1.00 96.50 164 LEU A C 1
ATOM 1344 O O . LEU A 1 164 ? 1.716 -7.559 -16.158 1.00 96.50 164 LEU A O 1
ATOM 1348 N N . GLY A 1 165 ? 0.075 -8.175 -14.760 1.00 96.56 165 GLY A N 1
ATOM 1349 C CA . GLY A 1 165 ? 0.554 -9.539 -14.522 1.00 96.56 165 GLY A CA 1
ATOM 1350 C C . GLY A 1 165 ? 1.365 -9.731 -13.240 1.00 96.56 165 GLY A C 1
ATOM 1351 O O . GLY A 1 165 ? 1.837 -10.839 -13.004 1.00 96.56 165 GLY A O 1
ATOM 1352 N N . PHE A 1 166 ? 1.515 -8.703 -12.396 1.00 96.94 166 PHE A N 1
ATOM 1353 C CA . PHE A 1 166 ? 2.205 -8.855 -11.114 1.00 96.94 166 PHE A CA 1
ATOM 1354 C C . PHE A 1 166 ? 1.361 -9.607 -10.085 1.00 96.94 166 PHE A C 1
ATOM 1356 O O . PHE A 1 166 ? 0.158 -9.372 -9.928 1.00 96.94 166 PHE A O 1
ATOM 1363 N N . THR A 1 167 ? 2.030 -10.432 -9.288 1.00 95.44 167 THR A N 1
ATOM 1364 C CA . THR A 1 167 ? 1.477 -10.980 -8.052 1.00 95.44 167 THR A CA 1
ATOM 1365 C C . THR A 1 167 ? 1.759 -10.016 -6.905 1.00 95.44 167 THR A C 1
ATOM 1367 O O . THR A 1 167 ? 2.899 -9.636 -6.657 1.00 95.44 167 THR A O 1
ATOM 1370 N N . VAL A 1 168 ? 0.713 -9.607 -6.188 1.00 90.56 168 VAL A N 1
ATOM 1371 C CA . VAL A 1 168 ? 0.849 -8.799 -4.968 1.00 90.56 168 VAL A CA 1
ATOM 1372 C C . VAL A 1 168 ? 0.788 -9.745 -3.778 1.00 90.56 168 VAL A C 1
ATOM 1374 O O . VAL A 1 168 ? -0.244 -10.390 -3.564 1.00 90.56 168 VAL A O 1
ATOM 1377 N N . ASN A 1 169 ? 1.885 -9.828 -3.027 1.00 81.94 169 ASN A N 1
ATOM 1378 C CA . ASN A 1 169 ? 1.961 -10.651 -1.823 1.00 81.94 169 ASN A CA 1
ATOM 1379 C C . ASN A 1 169 ? 0.969 -10.150 -0.761 1.00 81.94 169 ASN A C 1
ATOM 1381 O O . ASN A 1 169 ? 0.531 -8.998 -0.796 1.00 81.94 169 ASN A O 1
ATOM 1385 N N . GLN A 1 170 ? 0.563 -11.028 0.164 1.00 76.81 170 GLN A N 1
ATOM 1386 C CA . GLN A 1 170 ? -0.370 -10.647 1.226 1.00 76.81 170 GLN A CA 1
ATOM 1387 C C . GLN A 1 170 ? 0.192 -9.440 1.984 1.00 76.81 170 GLN A C 1
ATOM 1389 O O . GLN A 1 170 ? 1.310 -9.489 2.481 1.00 76.81 170 GLN A O 1
ATOM 1394 N N . THR A 1 171 ? -0.594 -8.369 2.052 1.00 83.00 171 THR A N 1
ATOM 1395 C CA . THR A 1 171 ? -0.190 -7.108 2.670 1.00 83.00 171 THR A CA 1
ATOM 1396 C C . THR A 1 171 ? -1.334 -6.515 3.469 1.00 83.00 171 THR A C 1
ATOM 1398 O O . THR A 1 171 ? -2.513 -6.691 3.152 1.00 83.00 171 THR A O 1
ATOM 1401 N N . LEU A 1 172 ? -0.966 -5.735 4.477 1.00 84.88 172 LEU A N 1
ATOM 1402 C CA . LEU A 1 172 ? -1.849 -4.890 5.262 1.00 84.88 172 LEU A CA 1
ATOM 1403 C C . LEU A 1 172 ? -2.644 -3.852 4.449 1.00 84.88 172 LEU A C 1
ATOM 1405 O O . LEU A 1 172 ? -3.660 -3.347 4.936 1.00 84.88 172 LEU A O 1
ATOM 1409 N N . LEU A 1 173 ? -2.212 -3.521 3.229 1.00 86.88 173 LEU A N 1
ATOM 1410 C CA . LEU A 1 173 ? -2.893 -2.541 2.380 1.00 86.88 173 LEU A CA 1
ATOM 1411 C C . LEU A 1 173 ? -3.966 -3.127 1.467 1.00 86.88 173 LEU A C 1
ATOM 1413 O O . LEU A 1 173 ? -4.819 -2.364 1.025 1.00 86.88 173 LEU A O 1
ATOM 1417 N N . ASP A 1 174 ? -3.936 -4.429 1.178 1.00 84.56 174 ASP A N 1
ATOM 1418 C CA . ASP A 1 174 ? -4.782 -5.029 0.146 1.00 84.56 174 ASP A CA 1
ATOM 1419 C C . ASP A 1 174 ? -6.250 -5.038 0.576 1.00 84.56 174 ASP A C 1
ATOM 1421 O O . ASP A 1 174 ? -6.645 -5.755 1.494 1.00 84.56 174 ASP A O 1
ATOM 1425 N N . ASN A 1 175 ? -7.073 -4.249 -0.111 1.00 86.25 175 ASN A N 1
ATOM 1426 C CA . ASN A 1 175 ? -8.508 -4.176 0.136 1.00 86.25 175 ASN A CA 1
ATOM 1427 C C . ASN A 1 175 ? -9.341 -4.993 -0.859 1.00 86.25 175 ASN A C 1
ATOM 1429 O O . ASN A 1 175 ? -10.560 -4.854 -0.873 1.00 86.25 175 ASN A O 1
ATOM 1433 N N . THR A 1 176 ? -8.724 -5.837 -1.693 1.00 84.25 176 THR A N 1
ATOM 1434 C CA . THR A 1 176 ? -9.463 -6.665 -2.665 1.00 84.25 176 THR A CA 1
ATOM 1435 C C . THR A 1 176 ? -10.154 -7.870 -2.028 1.00 84.25 176 THR A C 1
ATOM 1437 O O . THR A 1 176 ? -11.047 -8.469 -2.630 1.00 84.25 176 THR A O 1
ATOM 1440 N N . LYS A 1 177 ? -9.762 -8.227 -0.801 1.00 86.00 177 LYS A N 1
ATOM 1441 C CA . LYS A 1 177 ? -10.297 -9.354 -0.033 1.00 86.00 177 LYS A CA 1
ATOM 1442 C C . LYS A 1 177 ? -10.678 -8.909 1.380 1.00 86.00 177 LYS A C 1
ATOM 1444 O O . LYS A 1 177 ? -10.191 -7.878 1.8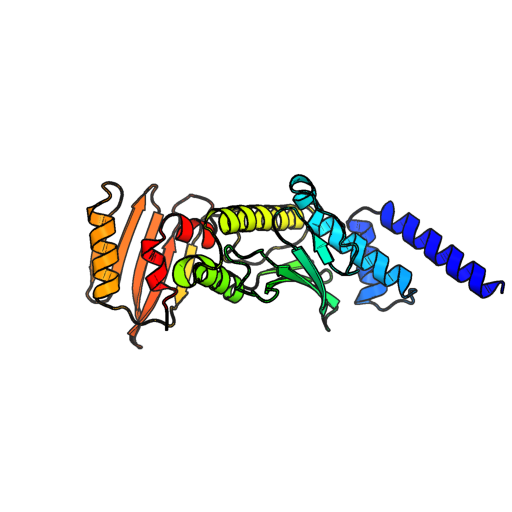49 1.00 86.00 177 LYS A O 1
ATOM 1449 N N . PRO A 1 178 ? -11.537 -9.671 2.077 1.00 88.62 178 PRO A N 1
ATOM 1450 C CA . PRO A 1 178 ? -11.779 -9.435 3.490 1.00 88.62 178 PRO A CA 1
ATOM 1451 C C . PRO A 1 178 ? -10.488 -9.543 4.308 1.00 88.62 178 PRO A C 1
ATOM 1453 O O . PRO A 1 178 ? -9.699 -10.473 4.132 1.00 88.62 178 PRO A O 1
ATOM 1456 N N . LEU A 1 179 ? -10.305 -8.609 5.237 1.00 89.06 179 LEU A N 1
ATOM 1457 C CA . LEU A 1 179 ? -9.197 -8.585 6.175 1.00 89.06 179 LEU A CA 1
ATOM 1458 C C . LEU A 1 179 ? -9.353 -9.731 7.177 1.00 89.06 179 LEU A C 1
ATOM 1460 O O . LEU A 1 179 ? -10.363 -9.841 7.885 1.00 89.06 179 LEU A O 1
ATOM 1464 N N . ARG A 1 180 ? -8.328 -10.577 7.234 1.00 90.38 180 ARG A N 1
ATOM 1465 C CA . ARG A 1 180 ? -8.115 -11.599 8.260 1.00 90.38 180 ARG A CA 1
ATOM 1466 C C . ARG A 1 180 ? -6.654 -11.530 8.655 1.00 90.38 180 ARG A C 1
ATOM 1468 O O . ARG A 1 180 ? -5.785 -11.903 7.871 1.00 90.38 180 ARG A O 1
ATOM 1475 N N . LEU A 1 181 ? -6.393 -10.987 9.833 1.00 87.88 181 LEU A N 1
ATOM 1476 C CA . LEU A 1 181 ? -5.047 -10.605 10.224 1.00 87.88 181 LEU A CA 1
ATOM 1477 C C . LEU A 1 181 ? -4.801 -10.932 11.690 1.00 87.88 181 LEU A C 1
ATOM 1479 O O . LEU A 1 181 ? -5.622 -10.598 12.539 1.00 87.88 181 LEU A O 1
ATOM 1483 N N . ASN A 1 182 ? -3.652 -11.542 11.965 1.00 89.00 182 ASN A N 1
ATOM 1484 C CA . ASN A 1 182 ? -3.139 -11.723 13.314 1.00 89.00 182 ASN A CA 1
ATOM 1485 C C . ASN A 1 182 ? -1.917 -10.823 13.488 1.00 89.00 182 ASN A C 1
ATOM 1487 O O . ASN A 1 182 ? -0.981 -10.914 12.697 1.00 89.00 182 ASN A O 1
ATOM 1491 N N . LEU A 1 183 ? -1.937 -9.965 14.502 1.00 86.12 183 LEU A N 1
ATOM 1492 C CA . LEU A 1 183 ? -0.843 -9.062 14.842 1.00 86.12 183 LEU A CA 1
ATOM 1493 C C . LEU A 1 183 ? -0.403 -9.315 16.274 1.00 86.12 183 LEU A C 1
ATOM 1495 O O . LEU A 1 183 ? -1.231 -9.526 17.158 1.00 86.12 183 LEU A O 1
ATOM 1499 N N . GLN A 1 184 ? 0.898 -9.238 16.506 1.00 87.06 184 GLN A N 1
ATOM 1500 C CA . GLN A 1 184 ? 1.455 -9.162 17.844 1.00 87.06 184 GLN A CA 1
ATOM 1501 C C . GLN A 1 184 ? 1.893 -7.724 18.081 1.00 87.06 184 GLN A C 1
ATOM 1503 O O . GLN A 1 184 ? 2.694 -7.177 17.328 1.00 87.06 184 GLN A O 1
ATOM 1508 N N . SER A 1 185 ? 1.319 -7.108 19.103 1.00 83.94 185 SER A N 1
ATOM 1509 C CA . SER A 1 185 ? 1.669 -5.770 19.542 1.00 83.94 185 SER A CA 1
ATOM 1510 C C . SER A 1 185 ? 2.915 -5.818 20.414 1.00 83.94 185 SER A C 1
ATOM 1512 O O . SER A 1 185 ? 3.106 -6.744 21.205 1.00 83.94 185 SER A O 1
ATOM 1514 N N . GLU A 1 186 ? 3.740 -4.782 20.315 1.00 81.50 186 GLU A N 1
ATOM 1515 C CA . GLU A 1 186 ? 4.842 -4.558 21.252 1.00 81.50 186 GLU A CA 1
ATOM 1516 C C . GLU A 1 186 ? 4.345 -4.016 22.604 1.00 81.50 186 GLU A C 1
ATOM 1518 O O . GLU A 1 186 ? 5.101 -3.997 23.572 1.00 81.50 186 GLU A O 1
ATOM 1523 N N . PHE A 1 187 ? 3.075 -3.599 22.688 1.00 82.81 187 PHE A N 1
ATOM 1524 C CA . PHE A 1 187 ? 2.480 -3.013 23.884 1.00 82.81 187 PHE A CA 1
ATOM 1525 C C . PHE A 1 187 ? 1.742 -4.050 24.738 1.00 82.81 187 PHE A C 1
ATOM 1527 O O . PHE A 1 187 ? 0.957 -4.869 24.242 1.00 82.81 187 PHE A O 1
ATOM 1534 N N . GLU A 1 188 ? 1.931 -3.949 26.051 1.00 86.75 188 GLU A N 1
ATOM 1535 C CA . GLU A 1 188 ? 1.143 -4.687 27.038 1.00 86.75 188 GLU A CA 1
ATOM 1536 C C . GLU A 1 188 ? -0.320 -4.215 27.044 1.00 86.75 188 GLU A C 1
ATOM 1538 O O . GLU A 1 188 ? -0.643 -3.039 26.793 1.00 86.75 188 GLU A O 1
ATOM 1543 N N . LEU A 1 189 ? -1.225 -5.146 27.337 1.00 87.75 189 LEU A N 1
ATOM 1544 C CA . LEU A 1 189 ? -2.643 -4.844 27.480 1.00 87.75 189 LEU A CA 1
ATOM 1545 C C . LEU A 1 189 ? -2.885 -4.195 28.845 1.00 87.75 189 LEU A C 1
ATOM 1547 O O . LEU A 1 189 ? -2.708 -4.832 29.879 1.00 87.75 189 LEU A O 1
ATOM 1551 N N . THR A 1 190 ? -3.307 -2.931 28.857 1.00 88.50 190 THR A N 1
ATOM 1552 C CA . THR A 1 190 ? -3.607 -2.204 30.097 1.00 88.50 190 THR A CA 1
ATOM 1553 C C . THR A 1 190 ? -5.113 -2.114 30.326 1.00 88.50 190 THR A C 1
ATOM 1555 O O . THR A 1 190 ? -5.896 -2.042 29.376 1.00 88.50 190 THR A O 1
ATOM 1558 N N . ASN A 1 191 ? -5.520 -2.059 31.598 1.00 89.19 191 ASN A N 1
ATOM 1559 C CA . ASN A 1 191 ? -6.926 -1.861 31.965 1.00 89.19 191 ASN A CA 1
ATOM 1560 C C . ASN A 1 191 ? -7.477 -0.536 31.427 1.00 89.19 191 ASN A C 1
ATOM 1562 O O . ASN A 1 191 ? -8.609 -0.504 30.978 1.00 89.19 191 ASN A O 1
ATOM 1566 N N . GLU A 1 192 ? -6.661 0.520 31.387 1.00 91.38 192 GLU A N 1
ATOM 1567 C CA . GLU A 1 192 ? -7.053 1.818 30.820 1.00 91.38 192 GLU A CA 1
ATOM 1568 C C . GLU A 1 192 ? -7.506 1.692 29.357 1.00 91.38 192 GLU A C 1
ATOM 1570 O O . GLU A 1 192 ? -8.566 2.187 28.987 1.00 91.38 192 GLU A O 1
ATOM 1575 N N . VAL A 1 193 ? -6.756 0.951 28.533 1.00 91.06 193 VAL A N 1
ATOM 1576 C CA . VAL A 1 193 ? -7.113 0.739 27.122 1.00 91.06 193 VAL A CA 1
ATOM 1577 C C . VAL A 1 193 ? -8.371 -0.119 26.995 1.00 91.06 193 VAL A C 1
ATOM 1579 O O . VAL A 1 193 ? -9.213 0.154 26.142 1.00 91.06 193 VAL A O 1
ATOM 1582 N N . LEU A 1 194 ? -8.526 -1.145 27.837 1.00 92.56 194 LEU A N 1
ATOM 1583 C CA . LEU A 1 194 ? -9.741 -1.964 27.856 1.00 92.56 194 LEU A CA 1
ATOM 1584 C C . LEU A 1 194 ? -10.975 -1.152 28.273 1.00 92.56 194 LEU A C 1
ATOM 1586 O O . LEU A 1 194 ? -12.026 -1.294 27.649 1.00 92.56 194 LEU A O 1
ATOM 1590 N N . ASP A 1 195 ? -10.840 -0.290 29.279 1.00 93.75 195 ASP A N 1
ATOM 1591 C CA . ASP A 1 195 ? -11.912 0.572 29.776 1.00 93.75 195 ASP A CA 1
ATOM 1592 C C . ASP A 1 195 ? -12.340 1.589 28.711 1.00 93.75 195 ASP A C 1
ATOM 1594 O O . ASP A 1 195 ? -13.537 1.758 28.467 1.00 93.75 195 ASP A O 1
ATOM 1598 N N . ASP A 1 196 ? -11.390 2.213 28.010 1.00 93.88 196 ASP A N 1
ATOM 1599 C CA . ASP A 1 196 ? -11.684 3.136 26.910 1.00 93.88 196 ASP A CA 1
ATOM 1600 C C . ASP A 1 196 ? -12.451 2.447 25.773 1.00 93.88 196 ASP A C 1
ATOM 1602 O O . ASP A 1 196 ? -13.457 2.972 25.279 1.00 93.88 196 ASP A O 1
ATOM 1606 N N . ILE A 1 197 ? -12.022 1.240 25.384 1.00 95.06 197 ILE A N 1
ATOM 1607 C CA . ILE A 1 197 ? -12.709 0.428 24.372 1.00 95.06 197 ILE A CA 1
ATOM 1608 C C . ILE A 1 197 ? -14.126 0.085 24.841 1.00 95.06 197 ILE A C 1
ATOM 1610 O O . ILE A 1 197 ? -15.081 0.254 24.078 1.00 95.06 197 ILE A O 1
ATOM 1614 N N . PHE A 1 198 ? -14.280 -0.340 26.096 1.00 95.06 198 PHE A N 1
ATOM 1615 C CA . PHE A 1 198 ? -15.574 -0.676 26.680 1.00 95.06 198 PHE A CA 1
ATOM 1616 C C . PHE A 1 198 ? -16.521 0.531 26.699 1.00 95.06 198 PHE A C 1
ATOM 1618 O O . PHE A 1 198 ? -17.678 0.424 26.289 1.00 95.06 198 PHE A O 1
ATOM 1625 N N . ILE A 1 199 ? -16.035 1.709 27.103 1.00 95.38 199 ILE A N 1
ATOM 1626 C CA . ILE A 1 199 ? -16.814 2.954 27.115 1.00 95.38 199 ILE A CA 1
ATOM 1627 C C . ILE A 1 199 ? -17.300 3.310 25.706 1.00 95.38 199 ILE A C 1
ATOM 1629 O O . ILE A 1 199 ? -18.446 3.742 25.544 1.00 95.38 199 ILE A O 1
ATOM 1633 N N . VAL A 1 200 ? -16.454 3.155 24.683 1.00 95.25 200 VAL A N 1
ATOM 1634 C CA . VAL A 1 200 ? -16.843 3.427 23.292 1.00 95.25 200 VAL A CA 1
ATOM 1635 C C . VAL A 1 200 ? -17.863 2.406 22.792 1.00 95.25 200 VAL A C 1
ATOM 1637 O O . VAL A 1 200 ? -18.861 2.814 22.194 1.00 95.25 200 VAL A O 1
ATOM 1640 N N . ALA A 1 201 ? -17.664 1.115 23.075 1.00 94.00 201 ALA A N 1
ATOM 1641 C CA . ALA A 1 201 ? -18.619 0.067 22.724 1.00 94.00 201 ALA A CA 1
ATOM 1642 C C . ALA A 1 201 ? -19.995 0.335 23.357 1.00 94.00 201 ALA A C 1
ATOM 1644 O O . ALA A 1 201 ? -20.998 0.372 22.655 1.00 94.00 201 ALA A O 1
ATOM 1645 N N . MET A 1 202 ? -20.041 0.680 24.647 1.00 94.31 202 MET A N 1
ATOM 1646 C CA . MET A 1 202 ? -21.284 1.007 25.362 1.00 94.31 202 MET A CA 1
ATOM 1647 C C . MET A 1 202 ? -22.018 2.238 24.814 1.00 94.31 202 MET A C 1
ATOM 1649 O O . MET A 1 202 ? -23.241 2.340 24.926 1.00 94.31 202 MET A O 1
ATOM 1653 N N . LYS A 1 203 ? -21.292 3.202 24.238 1.00 95.06 203 LYS A N 1
ATOM 1654 C CA . LYS A 1 203 ? -21.881 4.407 23.633 1.00 95.06 203 LYS A CA 1
ATOM 1655 C C . LYS A 1 203 ? -22.427 4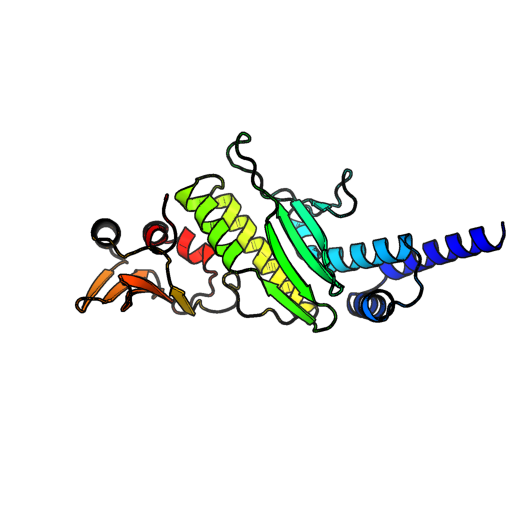.165 22.227 1.00 95.06 203 LYS A C 1
ATOM 1657 O O . LYS A 1 203 ? -23.189 5.000 21.739 1.00 95.06 203 LYS A O 1
ATOM 1662 N N . ASN A 1 204 ? -22.045 3.069 21.573 1.00 94.38 204 ASN A N 1
ATOM 1663 C CA . ASN A 1 204 ? -22.469 2.757 20.217 1.00 94.38 204 ASN A CA 1
ATOM 1664 C C . ASN A 1 204 ? -23.352 1.498 20.196 1.00 94.38 204 ASN A C 1
ATOM 1666 O O . ASN A 1 204 ? -22.835 0.397 20.343 1.00 94.38 204 ASN A O 1
ATOM 1670 N N . PRO A 1 205 ? -24.663 1.619 19.914 1.00 93.38 205 PRO A N 1
ATOM 1671 C CA . PRO A 1 205 ? -25.586 0.480 19.925 1.00 93.38 205 PRO A CA 1
ATOM 1672 C C . PRO A 1 205 ? -25.247 -0.653 18.947 1.00 93.38 205 PRO A C 1
ATOM 1674 O O . PRO A 1 205 ? -25.830 -1.727 19.043 1.00 93.38 205 PRO A O 1
ATOM 1677 N N . SER A 1 206 ? -24.380 -0.402 17.960 1.00 94.50 206 SER A N 1
ATOM 1678 C CA . SER A 1 206 ? -23.965 -1.411 16.977 1.00 94.50 206 SER A CA 1
ATOM 1679 C C . SER A 1 206 ? -22.712 -2.181 17.393 1.00 94.50 206 SER A C 1
ATOM 1681 O O . SER A 1 206 ? -22.301 -3.081 16.662 1.00 94.50 206 SER A O 1
ATOM 1683 N N . TYR A 1 207 ? -22.070 -1.795 18.497 1.00 96.62 207 TYR A N 1
ATOM 1684 C CA . TYR A 1 207 ? -20.839 -2.402 18.991 1.00 96.62 207 TYR A CA 1
ATOM 1685 C C . TYR A 1 207 ? -21.119 -3.177 20.274 1.00 96.62 207 TYR A C 1
ATOM 1687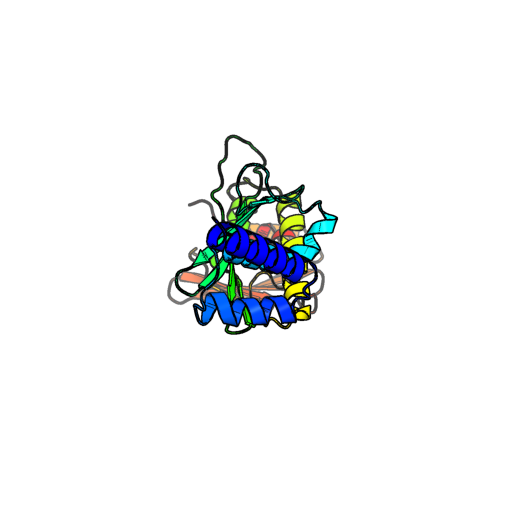 O O . TYR A 1 207 ? -22.067 -2.886 21.001 1.00 96.62 207 TYR A O 1
ATOM 1695 N N . ASP A 1 208 ? -20.272 -4.157 20.549 1.00 95.88 208 ASP A N 1
ATOM 1696 C CA . ASP A 1 208 ? -20.350 -4.973 21.752 1.00 95.88 208 ASP A CA 1
ATOM 1697 C C . ASP A 1 208 ? -18.946 -5.414 22.170 1.00 95.88 208 ASP A C 1
ATOM 1699 O O . ASP A 1 208 ? -18.068 -5.611 21.325 1.00 95.88 208 ASP A O 1
ATOM 1703 N N . MET A 1 209 ? -18.719 -5.549 23.473 1.00 96.44 209 MET A N 1
ATOM 1704 C CA . MET A 1 209 ? -17.454 -6.019 24.026 1.00 96.44 209 MET A CA 1
ATOM 1705 C C . MET A 1 209 ? -17.723 -7.067 25.099 1.00 96.44 209 MET A C 1
ATOM 1707 O O . MET A 1 209 ? -18.252 -6.768 26.168 1.00 96.44 209 MET A O 1
ATOM 1711 N N . GLU A 1 210 ? -17.287 -8.293 24.830 1.00 94.62 210 GLU A N 1
ATOM 1712 C CA . GLU A 1 210 ? -17.465 -9.442 25.710 1.00 94.62 210 GLU A CA 1
ATOM 1713 C C . GLU A 1 210 ? -16.099 -9.936 26.213 1.00 94.62 210 GLU A C 1
ATOM 1715 O O . GLU A 1 210 ? -15.170 -10.167 25.433 1.00 94.62 210 GLU A O 1
ATOM 1720 N N . LYS A 1 211 ? -15.970 -10.151 27.527 1.00 94.88 211 LYS A N 1
ATOM 1721 C CA . LYS A 1 211 ? -14.846 -10.906 28.097 1.00 94.88 211 LYS A CA 1
ATOM 1722 C C . LYS A 1 211 ? -15.121 -12.397 27.888 1.00 94.88 211 LYS A C 1
ATOM 1724 O O . LYS A 1 211 ? -16.055 -12.934 28.477 1.00 94.88 211 LYS A O 1
ATOM 1729 N N . ILE A 1 212 ? -14.313 -13.060 27.062 1.00 95.25 212 ILE A N 1
ATOM 1730 C CA . ILE A 1 212 ? -14.469 -14.490 26.751 1.00 95.25 212 ILE A CA 1
ATOM 1731 C C . ILE A 1 212 ? -13.857 -15.347 27.862 1.00 95.25 212 ILE A C 1
ATOM 1733 O O . ILE A 1 212 ? -14.434 -16.346 28.283 1.00 95.25 212 ILE A O 1
ATOM 1737 N N . ASN A 1 213 ? -12.675 -14.955 28.336 1.00 91.88 213 ASN A N 1
ATOM 1738 C CA . ASN A 1 213 ? -11.984 -15.562 29.470 1.00 91.88 213 ASN A CA 1
ATOM 1739 C C . ASN A 1 213 ? -11.031 -14.533 30.105 1.00 91.88 213 ASN A C 1
ATOM 1741 O O . ASN A 1 213 ? -11.031 -13.365 29.723 1.00 91.88 213 ASN A O 1
ATOM 1745 N N . GLU A 1 214 ? -10.224 -14.947 31.083 1.00 86.88 214 GLU A N 1
ATOM 1746 C CA . GLU A 1 214 ? -9.319 -14.047 31.814 1.00 86.88 214 GLU A CA 1
ATOM 1747 C C . GLU A 1 214 ? -8.292 -13.317 30.940 1.00 86.88 214 GLU A C 1
ATOM 1749 O O . GLU A 1 214 ? -7.888 -12.215 31.290 1.00 86.88 214 GLU A O 1
ATOM 1754 N N . THR A 1 215 ? -7.909 -13.883 29.797 1.00 88.62 215 THR A N 1
ATOM 1755 C CA . THR A 1 215 ? -6.875 -13.320 28.918 1.00 88.62 215 THR A CA 1
ATOM 1756 C C . THR A 1 215 ? -7.401 -12.939 27.540 1.00 88.62 215 THR A C 1
ATOM 1758 O O . THR A 1 215 ? -6.611 -12.540 26.690 1.00 88.62 215 THR A O 1
ATOM 1761 N N . THR A 1 216 ? -8.706 -13.085 27.284 1.00 94.00 216 THR A N 1
ATOM 1762 C CA . THR A 1 216 ? -9.298 -12.919 25.951 1.00 94.00 216 THR A CA 1
ATOM 1763 C C . THR A 1 216 ? -10.565 -12.077 25.986 1.00 94.00 216 THR A C 1
ATOM 1765 O O . THR A 1 216 ? -11.529 -12.402 26.685 1.00 94.00 216 THR A O 1
ATOM 1768 N N . TYR A 1 217 ? -10.596 -11.054 25.137 1.00 96.00 217 TYR A N 1
ATOM 1769 C CA . TYR A 1 217 ? -11.729 -10.157 24.935 1.00 96.00 217 TYR A CA 1
ATOM 1770 C C . TYR A 1 217 ? -12.136 -10.163 23.464 1.00 96.00 217 TYR A C 1
ATOM 1772 O O . TYR A 1 217 ? -11.283 -10.159 22.577 1.00 96.00 217 TYR A O 1
ATOM 1780 N N . GLN A 1 218 ? -13.438 -10.150 23.197 1.00 96.69 218 GLN A N 1
ATOM 1781 C CA . GLN A 1 218 ? -13.980 -10.002 21.854 1.00 96.69 218 GLN A CA 1
ATOM 1782 C C . GLN A 1 218 ? -14.688 -8.657 21.739 1.00 96.69 218 GLN A C 1
ATOM 1784 O O . GLN A 1 218 ? -15.618 -8.373 22.486 1.00 96.69 218 GLN A O 1
ATOM 1789 N N . VAL A 1 219 ? -14.273 -7.857 20.761 1.00 96.81 219 VAL A N 1
ATOM 1790 C CA . VAL A 1 219 ? -14.944 -6.623 20.359 1.00 96.81 219 VAL A CA 1
ATOM 1791 C C . VAL A 1 219 ? -15.678 -6.899 19.051 1.00 96.81 219 VAL A C 1
ATOM 1793 O O . VAL A 1 219 ? -15.051 -7.175 18.025 1.00 96.81 219 VAL A O 1
ATOM 1796 N N . ARG A 1 220 ? -17.008 -6.851 19.075 1.00 96.69 220 ARG A N 1
ATOM 1797 C CA . ARG A 1 220 ? -17.856 -6.901 17.880 1.00 96.69 220 ARG A CA 1
ATOM 1798 C C . ARG A 1 220 ? -18.185 -5.479 17.452 1.00 96.69 220 ARG A C 1
ATOM 1800 O O . ARG A 1 220 ? -18.497 -4.619 18.271 1.00 96.69 220 ARG A O 1
ATOM 1807 N N . LEU A 1 221 ? -18.089 -5.242 16.156 1.00 96.19 221 LEU A N 1
ATOM 1808 C CA . LEU A 1 221 ? -18.267 -3.943 15.526 1.00 96.19 221 LEU A CA 1
ATOM 1809 C C . LEU A 1 221 ? -19.448 -4.011 14.553 1.00 96.19 221 LEU A C 1
ATOM 1811 O O . LEU A 1 221 ? -20.045 -5.070 14.327 1.00 96.19 221 LEU A O 1
ATOM 1815 N N . ASP A 1 222 ? -19.784 -2.880 13.937 1.00 92.06 222 ASP A N 1
ATOM 1816 C CA . ASP A 1 222 ? -20.833 -2.852 12.927 1.00 92.06 222 ASP A CA 1
ATOM 1817 C C . ASP A 1 222 ? -20.469 -3.721 11.714 1.00 92.06 222 ASP A C 1
ATOM 1819 O O . ASP A 1 222 ? -19.303 -3.968 11.385 1.00 92.06 222 ASP A O 1
ATOM 1823 N N . LYS A 1 223 ? -21.511 -4.172 11.010 1.00 89.69 223 LYS A N 1
ATOM 1824 C CA . LYS A 1 223 ? -21.380 -4.914 9.749 1.00 89.69 223 LYS A CA 1
ATOM 1825 C C . LYS A 1 223 ? -20.596 -6.231 9.890 1.00 89.69 223 LYS A C 1
ATOM 1827 O O . LYS A 1 223 ? -19.890 -6.641 8.976 1.00 89.69 223 LYS A O 1
ATOM 1832 N N . GLY A 1 224 ? -20.712 -6.899 11.039 1.00 89.75 224 GLY A N 1
ATOM 1833 C CA . GLY A 1 224 ? -20.095 -8.213 11.269 1.00 89.75 224 GLY A CA 1
ATOM 1834 C C . GLY A 1 224 ? -18.567 -8.181 11.364 1.00 89.75 224 GLY A C 1
ATOM 1835 O O . GLY A 1 224 ? -17.922 -9.220 11.229 1.00 89.75 224 GLY A O 1
ATOM 1836 N N . GLN A 1 225 ? -17.985 -7.000 11.570 1.00 95.12 225 GLN A N 1
ATOM 1837 C CA . GLN A 1 225 ? -16.558 -6.835 11.811 1.00 95.12 225 GLN A CA 1
ATOM 1838 C C . GLN A 1 225 ? -16.250 -7.135 13.279 1.00 95.12 225 GLN A C 1
ATOM 1840 O O . GLN A 1 225 ? -17.096 -6.965 14.157 1.00 95.12 225 GLN A O 1
ATOM 1845 N N . SER A 1 226 ? -15.041 -7.604 13.564 1.00 95.50 226 SER A N 1
ATOM 1846 C CA . SER A 1 226 ? -14.658 -7.951 14.929 1.00 95.50 226 SER A CA 1
ATOM 1847 C C . SER A 1 226 ? -13.156 -7.891 15.136 1.00 95.50 226 SER A C 1
ATOM 1849 O O . SER A 1 226 ? -12.377 -8.134 14.212 1.00 95.50 226 SER A O 1
ATOM 1851 N N . LEU A 1 227 ? -12.760 -7.669 16.381 1.00 96.12 227 LEU A N 1
ATOM 1852 C CA . LEU A 1 227 ? -11.385 -7.757 16.836 1.00 96.12 227 LEU A CA 1
ATOM 1853 C C . LEU A 1 227 ? -11.348 -8.607 18.110 1.00 96.12 227 LEU A C 1
ATOM 1855 O O . LEU A 1 227 ? -12.136 -8.402 19.028 1.00 96.12 227 LEU A O 1
ATOM 1859 N N . THR A 1 228 ? -10.452 -9.586 18.148 1.00 96.25 228 THR A N 1
ATOM 1860 C CA . THR A 1 228 ? -10.168 -10.367 19.359 1.00 96.25 228 THR A CA 1
ATOM 1861 C C . THR A 1 228 ? -8.852 -9.885 19.945 1.00 96.25 228 THR A C 1
ATOM 1863 O O . THR A 1 228 ? -7.882 -9.739 19.205 1.00 96.25 228 THR A O 1
ATOM 1866 N N . ILE A 1 229 ? -8.839 -9.628 21.249 1.00 95.25 229 ILE A N 1
ATOM 1867 C CA . ILE A 1 229 ? -7.670 -9.219 22.026 1.00 95.25 229 ILE A CA 1
ATOM 1868 C C . ILE A 1 229 ? -7.293 -10.400 22.907 1.00 95.25 229 ILE A C 1
ATOM 1870 O O . ILE A 1 229 ? -8.126 -10.856 23.689 1.00 95.25 229 ILE A O 1
ATOM 1874 N N . THR A 1 230 ? -6.058 -10.873 22.808 1.00 92.50 230 THR A N 1
ATOM 1875 C CA . THR A 1 230 ? -5.530 -11.939 23.658 1.00 92.50 230 THR A CA 1
ATOM 1876 C C . THR A 1 230 ? -4.209 -11.509 24.274 1.00 92.50 230 THR A C 1
ATOM 1878 O O . THR A 1 230 ? -3.357 -10.971 23.579 1.00 92.50 230 THR A O 1
ATOM 1881 N N . THR A 1 231 ? -4.005 -11.775 25.558 1.00 89.44 231 THR A N 1
ATOM 1882 C CA . THR A 1 231 ? -2.692 -11.613 26.198 1.00 89.44 231 THR A CA 1
ATOM 1883 C C . THR A 1 231 ? -1.892 -12.907 26.051 1.00 89.44 231 THR A C 1
ATOM 1885 O O . THR A 1 231 ? -2.399 -13.983 26.380 1.00 89.44 231 THR A O 1
ATOM 1888 N N . ASN A 1 232 ? -0.667 -12.832 25.523 1.00 83.12 232 ASN A N 1
ATOM 1889 C CA . ASN A 1 232 ? 0.212 -13.999 25.387 1.00 83.12 232 ASN A CA 1
ATOM 1890 C C . ASN A 1 232 ? 1.023 -14.279 26.671 1.00 83.12 232 ASN A C 1
ATOM 1892 O O . ASN A 1 232 ? 0.962 -13.527 27.636 1.00 83.12 232 ASN A O 1
ATOM 1896 N N . GLU A 1 233 ? 1.823 -15.352 26.673 1.00 74.81 233 GLU A N 1
ATOM 1897 C CA . GLU A 1 233 ? 2.650 -15.769 27.827 1.00 74.81 233 GLU A CA 1
ATOM 1898 C C . GLU A 1 233 ? 3.727 -14.749 28.254 1.00 74.81 233 GLU A C 1
ATOM 1900 O O . GLU A 1 233 ? 4.352 -14.920 29.297 1.00 74.81 233 GLU A O 1
ATOM 1905 N N . LYS A 1 234 ? 3.971 -13.708 27.449 1.00 76.94 234 LYS A N 1
ATOM 1906 C CA . LYS A 1 234 ? 4.919 -12.616 27.722 1.00 76.94 234 LYS A CA 1
ATOM 1907 C C . LYS A 1 234 ? 4.207 -11.295 28.044 1.00 76.94 234 LYS A C 1
ATOM 1909 O O . LYS A 1 234 ? 4.809 -10.241 27.868 1.00 76.94 234 LYS A O 1
ATOM 1914 N N . ASP A 1 235 ? 2.928 -11.350 28.413 1.00 75.56 235 ASP A N 1
ATOM 1915 C CA . ASP A 1 235 ? 2.051 -10.195 28.656 1.00 75.56 235 ASP A CA 1
ATOM 1916 C C . ASP A 1 235 ? 1.858 -9.252 27.450 1.00 75.56 235 ASP A C 1
ATOM 1918 O O . ASP A 1 235 ? 1.330 -8.146 27.570 1.00 75.56 235 ASP A O 1
ATOM 1922 N N . GLN A 1 236 ? 2.211 -9.702 26.242 1.00 81.44 236 GLN A N 1
ATOM 1923 C CA . GLN A 1 236 ? 2.034 -8.912 25.027 1.00 81.44 236 GLN A CA 1
ATOM 1924 C C . GLN A 1 236 ? 0.632 -9.093 24.453 1.00 81.44 236 GLN A C 1
ATOM 1926 O O . GLN A 1 236 ? 0.057 -10.188 24.469 1.00 81.44 236 GLN A O 1
ATOM 1931 N N . THR A 1 237 ? 0.107 -8.012 23.880 1.00 87.94 237 THR A N 1
ATOM 1932 C CA . THR A 1 237 ? -1.207 -8.015 23.238 1.00 87.94 237 THR A CA 1
ATOM 1933 C C . THR A 1 237 ? -1.125 -8.676 21.862 1.00 87.94 237 THR A C 1
ATOM 1935 O O . THR A 1 237 ? -0.371 -8.243 20.996 1.00 87.94 237 THR A O 1
ATOM 1938 N N . VAL A 1 238 ? -1.937 -9.697 21.625 1.00 91.75 238 VAL A N 1
ATOM 1939 C CA . VAL A 1 238 ? -2.157 -10.329 20.322 1.00 91.75 238 VAL A CA 1
ATOM 1940 C C . VAL A 1 238 ? -3.545 -9.943 19.832 1.00 91.75 238 VAL A C 1
ATOM 1942 O O . VAL A 1 238 ? -4.526 -10.069 20.563 1.00 91.75 238 VAL A O 1
ATOM 1945 N N . LEU A 1 239 ? -3.629 -9.464 18.595 1.00 92.88 239 LEU A N 1
ATOM 1946 C CA . LEU A 1 239 ? -4.870 -9.033 17.967 1.00 92.88 239 LEU A CA 1
ATOM 1947 C C . LEU A 1 239 ? -5.219 -9.932 16.789 1.00 92.88 239 LEU A C 1
ATOM 1949 O O . LEU A 1 239 ? -4.413 -10.092 15.876 1.00 92.88 239 LEU A O 1
ATOM 1953 N N . SER A 1 240 ? -6.451 -10.430 16.762 1.00 93.75 240 SER A N 1
ATOM 1954 C CA . SER A 1 240 ? -7.039 -11.060 15.578 1.00 93.75 240 SER A CA 1
ATOM 1955 C C . SER A 1 240 ? -8.127 -10.158 15.008 1.00 93.75 240 SER A C 1
ATOM 1957 O O . SER A 1 240 ? -9.193 -10.004 15.607 1.00 93.75 240 SER A O 1
ATOM 1959 N N . ILE A 1 241 ? -7.859 -9.559 13.850 1.00 93.81 241 ILE A N 1
ATOM 1960 C CA . ILE A 1 241 ? -8.744 -8.619 13.158 1.00 93.81 241 ILE A CA 1
ATOM 1961 C C . ILE A 1 241 ? -9.508 -9.344 12.051 1.00 93.81 241 ILE A C 1
ATOM 1963 O O . ILE A 1 241 ? -8.934 -10.081 11.244 1.00 93.81 241 ILE A O 1
ATOM 1967 N N . SER A 1 242 ? -10.811 -9.084 11.990 1.00 93.75 242 SER A N 1
ATOM 1968 C CA . SER A 1 242 ? -11.722 -9.585 10.968 1.00 93.75 242 SER A CA 1
ATOM 1969 C C . SER A 1 242 ? -12.598 -8.447 10.455 1.00 93.75 242 SER A C 1
ATOM 1971 O O . SER A 1 242 ? -13.377 -7.868 11.212 1.00 93.75 242 SER A O 1
ATOM 1973 N N . SER A 1 243 ? -12.537 -8.157 9.154 1.00 92.25 243 SER A N 1
ATOM 1974 C CA . SER A 1 243 ? -13.492 -7.240 8.514 1.00 92.25 243 SER A CA 1
ATOM 1975 C C . SER A 1 243 ? -14.807 -7.925 8.100 1.00 92.25 243 SER A C 1
ATOM 1977 O O . SER A 1 243 ? -15.546 -7.393 7.270 1.00 92.25 243 SER A O 1
ATOM 1979 N N . GLY A 1 244 ? -15.121 -9.108 8.642 1.00 90.56 244 GLY A N 1
ATOM 1980 C CA . GLY A 1 244 ? -16.289 -9.879 8.208 1.00 90.56 244 GLY A CA 1
ATOM 1981 C C . GLY A 1 244 ? -16.149 -10.262 6.735 1.00 90.56 244 GLY A C 1
ATOM 1982 O O . GLY A 1 244 ? -15.109 -10.799 6.356 1.00 90.56 244 GLY A O 1
ATOM 1983 N N . ASP A 1 245 ? -17.148 -9.953 5.913 1.00 88.69 245 ASP A N 1
ATOM 1984 C CA . ASP A 1 245 ? -17.101 -10.158 4.456 1.00 88.69 245 ASP A CA 1
ATOM 1985 C C . ASP A 1 245 ? -16.729 -8.883 3.681 1.00 88.69 245 ASP A C 1
ATOM 1987 O O . ASP A 1 245 ? -16.698 -8.883 2.451 1.00 88.69 245 ASP A O 1
ATOM 1991 N N . TYR A 1 246 ? -16.436 -7.780 4.380 1.00 88.50 246 TYR A N 1
ATOM 1992 C CA . TYR A 1 246 ? -16.144 -6.496 3.749 1.00 88.50 246 TYR A CA 1
ATOM 1993 C C . TYR A 1 246 ? -14.683 -6.428 3.301 1.00 88.50 246 TYR A C 1
ATOM 1995 O O . TYR A 1 246 ? -13.792 -6.527 4.151 1.00 88.50 246 TYR A O 1
ATOM 2003 N N . PRO A 1 247 ? -14.405 -6.202 2.006 1.00 89.31 247 PRO A N 1
ATOM 2004 C CA . PRO A 1 247 ? -13.050 -5.960 1.532 1.00 89.31 247 PRO A CA 1
ATOM 2005 C C . PRO A 1 247 ? -12.521 -4.643 2.105 1.00 89.31 247 PRO A C 1
ATOM 2007 O O . PRO A 1 247 ? -13.170 -3.600 1.978 1.00 89.31 247 PRO A O 1
ATOM 2010 N N . ARG A 1 248 ? -11.393 -4.696 2.821 1.00 89.38 248 ARG A N 1
ATOM 2011 C CA . ARG A 1 248 ? -10.886 -3.552 3.589 1.00 89.38 248 ARG A CA 1
ATOM 2012 C C . ARG A 1 248 ? -9.405 -3.725 3.921 1.00 89.38 248 ARG A C 1
ATOM 2014 O O . ARG A 1 248 ? -9.001 -4.817 4.300 1.00 89.38 248 ARG A O 1
ATOM 2021 N N . SER A 1 249 ? -8.628 -2.645 3.848 1.00 91.44 249 SER A N 1
ATOM 2022 C CA . SER A 1 249 ? -7.244 -2.641 4.336 1.00 91.44 249 SER A CA 1
ATOM 2023 C C . SER A 1 249 ? -7.172 -2.437 5.852 1.00 91.44 249 SER A C 1
ATOM 2025 O O . SER A 1 249 ? -8.127 -1.979 6.487 1.00 91.44 249 SER A O 1
ATOM 2027 N N . VAL A 1 250 ? -6.017 -2.718 6.457 1.00 90.94 250 VAL A N 1
ATOM 2028 C CA . VAL A 1 250 ? -5.811 -2.463 7.891 1.00 90.94 250 VAL A CA 1
ATOM 2029 C C . VAL A 1 250 ? -5.941 -0.971 8.224 1.00 90.94 250 VAL A C 1
ATOM 2031 O O . VAL A 1 250 ? -6.484 -0.610 9.267 1.00 90.94 250 VAL A O 1
ATOM 2034 N N . ILE A 1 251 ? -5.496 -0.097 7.313 1.00 91.12 251 ILE A N 1
ATOM 2035 C CA . ILE A 1 251 ? -5.595 1.356 7.464 1.00 91.12 251 ILE A CA 1
ATOM 2036 C C . ILE A 1 251 ? -7.066 1.763 7.514 1.00 91.12 251 ILE A C 1
ATOM 2038 O O . ILE A 1 251 ? -7.485 2.444 8.448 1.00 91.12 251 ILE A O 1
ATOM 2042 N N . ASP A 1 252 ? -7.868 1.307 6.550 1.00 90.69 252 ASP A N 1
ATOM 2043 C CA . ASP A 1 252 ? -9.294 1.628 6.518 1.00 90.69 252 ASP A CA 1
ATOM 2044 C C . ASP A 1 252 ? -10.020 1.080 7.752 1.00 90.69 252 ASP A C 1
ATOM 2046 O O . ASP A 1 252 ? -10.973 1.700 8.227 1.00 90.69 252 ASP A O 1
ATOM 2050 N N . PHE A 1 253 ? -9.611 -0.080 8.275 1.00 92.88 253 PHE A N 1
ATOM 2051 C CA . PHE A 1 253 ? -10.162 -0.636 9.513 1.00 92.88 253 PHE A CA 1
ATOM 2052 C C . PHE A 1 253 ? -9.903 0.303 10.691 1.00 92.88 253 PHE A C 1
ATOM 2054 O O . PHE A 1 253 ? -10.849 0.767 11.327 1.00 92.88 253 PHE A O 1
ATOM 2061 N N . PHE A 1 254 ? -8.647 0.672 10.927 1.00 92.50 254 PHE A N 1
ATOM 2062 C CA . PHE A 1 254 ? -8.291 1.536 12.048 1.00 92.50 254 PHE A CA 1
ATOM 2063 C C . PHE A 1 254 ? -8.791 2.977 11.908 1.00 92.50 254 PHE A C 1
ATOM 2065 O O . PHE A 1 254 ? -9.112 3.587 12.920 1.00 92.50 254 PHE A O 1
ATOM 2072 N N . ILE A 1 255 ? -8.956 3.505 10.690 1.00 90.44 255 ILE A N 1
ATOM 2073 C CA . ILE A 1 255 ? -9.615 4.806 10.473 1.00 90.44 255 ILE A CA 1
ATOM 2074 C C . ILE A 1 255 ? -11.078 4.784 10.925 1.00 90.44 255 ILE A C 1
ATOM 2076 O O . ILE A 1 255 ? -11.565 5.771 11.470 1.00 90.44 255 ILE A O 1
ATOM 2080 N N . ASN A 1 256 ? -11.788 3.671 10.725 1.00 91.50 256 ASN A N 1
ATOM 2081 C CA . ASN A 1 256 ? -13.190 3.558 11.141 1.00 91.50 256 ASN A CA 1
ATOM 2082 C C . ASN A 1 256 ? -13.339 3.203 12.628 1.00 91.50 256 ASN A C 1
ATOM 2084 O O . ASN A 1 256 ? -14.357 3.530 13.237 1.00 91.50 256 ASN A O 1
ATOM 2088 N N . TYR A 1 257 ? -12.316 2.585 13.219 1.00 93.62 257 TYR A N 1
ATOM 2089 C CA . TYR A 1 257 ? -12.296 2.161 14.617 1.00 93.62 257 TYR A CA 1
ATOM 2090 C C . TYR A 1 257 ? -11.072 2.725 15.344 1.00 93.62 257 TYR A C 1
ATOM 2092 O O . TYR A 1 257 ? -10.276 1.988 15.920 1.00 93.62 257 TYR A O 1
ATOM 2100 N N . GLU A 1 258 ? -10.924 4.053 15.319 1.00 91.44 258 GLU A N 1
ATOM 2101 C CA . GLU A 1 258 ? -9.742 4.751 15.853 1.00 91.44 258 GLU A CA 1
ATOM 2102 C C . GLU A 1 258 ? -9.485 4.436 17.337 1.00 91.44 258 GLU A C 1
ATOM 2104 O O . GLU A 1 258 ? -8.338 4.333 17.764 1.00 91.44 258 GLU A O 1
ATOM 2109 N N . PHE A 1 259 ? -10.545 4.183 18.111 1.00 92.25 259 PHE A N 1
ATOM 2110 C CA . PHE A 1 259 ? -10.460 3.792 19.523 1.00 92.25 259 PHE A CA 1
ATOM 2111 C C . PHE A 1 259 ? -9.754 2.444 19.764 1.00 92.25 259 PHE A C 1
ATOM 2113 O O . PHE A 1 259 ? -9.363 2.161 20.890 1.00 92.25 259 PHE A O 1
ATOM 2120 N N . LEU A 1 260 ? -9.561 1.621 18.726 1.00 93.50 260 LEU A N 1
ATOM 2121 C CA . LEU A 1 260 ? -8.805 0.364 18.797 1.00 93.50 260 LEU A CA 1
ATOM 2122 C C . LEU A 1 260 ? -7.313 0.548 18.487 1.00 93.50 260 LEU A C 1
ATOM 2124 O O . LEU A 1 260 ? -6.519 -0.350 18.758 1.00 93.50 260 LEU A O 1
ATOM 2128 N N . VAL A 1 261 ? -6.905 1.694 17.933 1.00 91.12 261 VAL A N 1
ATOM 2129 C CA . VAL A 1 261 ? -5.505 1.956 17.559 1.00 91.12 261 VAL A CA 1
ATOM 2130 C C . VAL A 1 261 ? -4.530 1.871 18.739 1.00 91.12 261 VAL A C 1
ATOM 2132 O O . VAL A 1 261 ? -3.447 1.315 18.534 1.00 91.12 261 VAL A O 1
ATOM 2135 N N . PRO A 1 262 ? -4.881 2.299 19.972 1.00 89.94 262 PRO A N 1
ATOM 2136 C CA . PRO A 1 262 ? -4.020 2.113 21.137 1.00 89.94 262 PRO A CA 1
ATOM 2137 C C . PRO A 1 262 ? -3.605 0.660 21.395 1.00 89.94 262 PRO A C 1
ATOM 2139 O O . PRO A 1 262 ? -2.619 0.430 22.081 1.00 89.94 262 PRO A O 1
ATOM 2142 N N . LEU A 1 263 ? -4.299 -0.348 20.860 1.00 88.50 263 LEU A N 1
ATOM 2143 C CA . LEU A 1 263 ? -3.862 -1.743 20.986 1.00 88.50 263 LEU A CA 1
ATOM 2144 C C . LEU A 1 263 ? -2.595 -2.051 20.172 1.00 88.50 263 LEU A C 1
ATOM 2146 O O . LEU A 1 263 ? -1.849 -2.958 20.531 1.00 88.50 263 LEU A O 1
ATOM 2150 N N . MET A 1 264 ? -2.351 -1.301 19.097 1.00 84.69 264 MET A N 1
ATOM 2151 C CA . MET A 1 264 ? -1.231 -1.502 18.171 1.00 84.69 264 MET A CA 1
ATOM 2152 C C . MET A 1 264 ? -0.166 -0.417 18.265 1.00 84.69 264 MET A C 1
ATOM 2154 O O . MET A 1 264 ? 1.000 -0.685 18.000 1.00 84.69 264 MET A O 1
ATOM 2158 N N . VAL A 1 265 ? -0.563 0.816 18.583 1.00 80.81 265 VAL A N 1
ATOM 2159 C CA . VAL A 1 265 ? 0.323 1.978 18.561 1.00 80.81 265 VAL A CA 1
ATOM 2160 C C . VAL A 1 265 ? -0.030 2.929 19.702 1.00 80.81 265 VAL A C 1
ATOM 2162 O O . VAL A 1 265 ? -1.167 3.387 19.795 1.00 80.81 265 VAL A O 1
ATOM 2165 N N . ARG A 1 266 ? 0.950 3.289 20.539 1.00 76.75 266 ARG A N 1
ATOM 2166 C CA . ARG A 1 266 ? 0.809 4.290 21.615 1.00 76.75 266 ARG A CA 1
ATOM 2167 C C . ARG A 1 266 ? 1.953 5.308 21.576 1.00 76.75 266 ARG A C 1
ATOM 2169 O O . ARG A 1 266 ? 2.989 5.045 20.965 1.00 76.75 266 ARG A O 1
ATOM 2176 N N . LYS A 1 267 ? 1.779 6.466 22.232 1.00 67.00 267 LYS A N 1
ATOM 2177 C CA . LYS A 1 267 ? 2.927 7.325 22.576 1.00 67.00 267 LYS A CA 1
ATOM 2178 C C . LYS A 1 267 ? 3.771 6.569 23.597 1.00 67.00 267 LYS A C 1
ATOM 2180 O O . LYS A 1 267 ? 3.228 6.150 24.616 1.00 67.00 267 LYS A O 1
ATOM 2185 N N . SER A 1 268 ? 5.047 6.368 23.281 1.00 56.88 268 SER A N 1
ATOM 2186 C CA . SER A 1 268 ? 6.053 5.927 24.251 1.00 56.88 268 SER A CA 1
ATOM 2187 C C . SER A 1 268 ? 6.295 6.993 25.312 1.00 56.88 268 SER A C 1
ATOM 2189 O O . SER A 1 268 ? 6.178 8.195 24.968 1.00 56.88 268 SER A O 1
#

Secondary structure (DSSP, 8-state):
-HHHHHHHHHHHHHHHHHHH--HHHHHHHHIIIIIS-----HHHHHHHHHHHHHHHHGGGGGGT-EE-SS-TTEEE-SS-EEEEEE-TTS-EEEEEEPPPSSTT-----EEEEEEETTTTEEEE-HHHHHHHHHHHHTS--S-HHHHHHHHHHHHHHHHHHHHTTPEEPS-TT--SSEEEEEEEEEEE--HHHHHHHHHHHHH-TT-EEEEEETTEEEEE-GGG-EEEEEE-TTSEEEEEEEEEEEE--HHHHHHHTGGGGGGT----

Sequence (268 aa):
MIETAEAELADLRMRKDLIESDFPQLLESYDRFILNEEPISTIGKTSLIEYFTYELLKPLNDIGLERSNSAYDTWKTRHFSINYTLNGQNELVFSFVLPTIDQRYQVESMSLLNVSPETMEINVQDDRVLSLIRHWSVDRVFSAGQITIFNHKLNQLLAHARTLGFTVNQTLLDNTKPLRLNLQSEFELTNEVLDDIFIVAMKNPSYDMEKINETTYQVRLDKGQSLTITTNEKDQTVLSISSGDYPRSVIDFFINYEFLVPLMVRKS

pLDDT: mean 89.78, std 7.41, range [56.88, 97.94]